Protein 4GYF (pdb70)

Secondary structure (DSSP, 8-state):
----EE--B--TTSTT----HHHHHHHHHHHT-SEEEEEEEEBTT-TTS-B---HHHHHHHHHHHHHHTTTT-EEEEEEEEE--GGGHHHHHHHHHTS--SEEEEE--EETTEE-STTSGGGTT--HHHHHHHHHHHHHHHHHH--S-SEE--TTGGGGSSS-S-----SGGGHHHHHHHHHHHHHTTPEEEEE-TTTTSHHHHHHHHHHHHHHHHTT---EEEE--BSSS---HHHHHHHHHHHHHTT------EETTEE--

InterPro domains:
  IPR003141 Polymerase/histidinol phosphatase, N-terminal [SM00481] (4-84)
  IPR004013 PHP domain [PF02811] (5-194)
  IPR010140 Histidinol phosphate phosphatase, HisJ [PTHR21039] (4-258)
  IPR010140 Histidinol phosphate phosphatase, HisJ [TIGR01856] (5-241)
  IPR016195 Polymerase/histidinol phosphatase-like [SSF89550] (3-257)

Foldseek 3Di:
DEQFEAEAAEDCQWQPFPADPVLLVVLCLVVPHAEYEHAHEQEPPAAPGHGDGDVVVQCVVQVVVCVVCVPRHHYFYAHEYADDPVCQVVSVVVLVVDLHFFYEYEHQADPNWGLAAPTPLQPPADLLRSLQVLLVRLLVCLVPPQPGAEYDDNLPSLVYYDDPHSFDACVSVVPSLLSNLLSCQVSQHEYEDELQPLVDVSSLNRVLVSLLSSVVNRHQAYAYHHHYSYSDGDVVSSVSVVVSNVVSPHDYHWGGGSRHTDD

Solvent-accessible surface area: 11589 Å² total

Structure (mmCIF, N/CA/C/O backbone):
data_4GYF
#
_entry.id   4GYF
#
_cell.length_a   85.661
_cell.length_b   86.679
_cell.length_c   45.080
_cell.angle_alpha   90.00
_cell.angle_beta   90.00
_cell.angle_gamma   90.00
#
_symmetry.space_group_name_H-M   'P 21 21 2'
#
loop_
_entity.id
_entity.type
_entity.pdbx_description
1 polymer Histidinol-phosphatase
2 non-polymer 'ZINC ION'
3 non-polymer 'SODIUM ION'
4 non-polymer 'CHLORIDE ION'
5 non-polymer 'PHOSPHATE ION'
6 non-polymer L-histidinol
7 non-polymer DI(HYDROXYETHYL)ETHER
8 water water
#
loop_
_atom_site.group_PDB
_atom_site.id
_atom_site.type_symbol
_atom_site.label_atom_id
_atom_site.label_alt_id
_atom_site.label_comp_id
_atom_site.label_asym_id
_atom_site.label_entity_id
_atom_site.label_seq_id
_atom_site.pdbx_PDB_ins_code
_atom_site.Cartn_x
_atom_site.Cartn_y
_atom_site.Cartn_z
_atom_site.occupancy
_atom_site.B_iso_or_equiv
_atom_site.auth_seq_id
_atom_site.auth_comp_id
_atom_site.auth_asym_id
_atom_site.auth_atom_id
_atom_site.pdbx_PDB_model_num
ATOM 1 N N . SER A 1 2 ? 10.244 2.388 -6.431 1.00 37.72 2 SER A N 1
ATOM 2 C CA . SER A 1 2 ? 11.592 2.831 -6.094 1.00 29.18 2 SER A CA 1
ATOM 3 C C . SER A 1 2 ? 11.771 4.314 -6.423 1.00 28.86 2 SER A C 1
ATOM 4 O O . SER A 1 2 ? 11.168 4.827 -7.367 1.00 31.49 2 SER A O 1
ATOM 7 N N . LEU A 1 3 ? 12.579 5.004 -5.625 1.00 20.18 3 LEU A N 1
ATOM 8 C CA . LEU A 1 3 ? 12.885 6.409 -5.875 1.00 16.01 3 LEU A CA 1
ATOM 9 C C . LEU A 1 3 ? 14.165 6.496 -6.693 1.00 12.59 3 LEU A C 1
ATOM 10 O O . LEU A 1 3 ? 15.066 5.665 -6.528 1.00 16.35 3 LEU A O 1
ATOM 15 N N . LYS A 1 4 ? 14.251 7.493 -7.573 1.00 12.29 4 LYS A N 1
ATOM 16 C CA . LYS A 1 4 ? 15.492 7.732 -8.299 1.00 13.37 4 LYS A CA 1
ATOM 17 C C . LYS A 1 4 ? 16.628 7.957 -7.309 1.00 11.59 4 LYS A C 1
ATOM 18 O O . LYS A 1 4 ? 16.442 8.605 -6.272 1.00 12.92 4 LYS A O 1
ATOM 24 N N . LYS A 1 5 ? 17.799 7.408 -7.614 1.00 10.21 5 LYS A N 1
ATOM 25 C CA . LYS A 1 5 ? 18.965 7.609 -6.762 1.00 11.28 5 LYS A CA 1
ATOM 26 C C . LYS A 1 5 ? 19.599 8.939 -7.143 1.00 9.03 5 LYS A C 1
ATOM 27 O O . LYS A 1 5 ? 20.108 9.094 -8.261 1.00 10.58 5 LYS A O 1
ATOM 33 N N . LEU A 1 6 ? 19.550 9.903 -6.225 1.00 10.15 6 LEU A N 1
ATOM 34 C CA . LEU A 1 6 ? 20.034 11.247 -6.534 1.00 9.99 6 LEU A CA 1
ATOM 35 C C . LEU A 1 6 ? 20.536 12.012 -5.312 1.00 9.73 6 LEU A C 1
ATOM 36 O O . LEU A 1 6 ? 20.343 11.578 -4.176 1.00 9.83 6 LEU A O 1
ATOM 41 N N . ASP A 1 7 ? 21.187 13.151 -5.563 1.00 8.52 7 ASP A N 1
ATOM 42 C CA . ASP A 1 7 ? 21.486 14.140 -4.528 1.00 9.62 7 ASP A CA 1
ATOM 43 C C . ASP A 1 7 ? 21.231 15.513 -5.144 1.00 10.91 7 ASP A C 1
ATOM 44 O O . ASP A 1 7 ? 21.892 15.894 -6.127 1.00 9.24 7 ASP A O 1
ATOM 49 N N . TYR A 1 8 ? 20.267 16.244 -4.580 1.00 9.07 8 TYR A N 1
ATOM 50 C CA . TYR A 1 8 ? 19.859 17.536 -5.134 1.00 9.30 8 TYR A CA 1
ATOM 51 C C . TYR A 1 8 ? 20.202 18.702 -4.217 1.00 9.29 8 TYR A C 1
ATOM 52 O O . TYR A 1 8 ? 19.527 19.731 -4.230 1.00 9.63 8 TYR A O 1
ATOM 61 N N . HIS A 1 9 ? 21.244 18.549 -3.415 1.00 7.36 9 HIS A N 1
ATOM 62 C CA . HIS A 1 9 ? 21.715 19.679 -2.614 1.00 9.29 9 HIS A CA 1
ATOM 63 C C . HIS A 1 9 ? 23.136 19.444 -2.157 1.00 8.18 9 HIS A C 1
ATOM 64 O O . HIS A 1 9 ? 23.374 18.645 -1.254 1.00 9.38 9 HIS A O 1
ATOM 71 N N . PHE A 1 10 ? 24.086 20.146 -2.765 1.00 7.20 10 PHE A N 1
ATOM 72 C CA . PHE A 1 10 ? 25.475 20.034 -2.314 1.00 8.68 10 PHE A CA 1
ATOM 73 C C . PHE A 1 10 ? 26.317 21.154 -2.898 1.00 8.46 10 PHE A C 1
ATOM 74 O O . PHE A 1 10 ? 25.888 21.835 -3.833 1.00 8.71 10 PHE A O 1
ATOM 82 N N . HIS A 1 11 ? 27.511 21.345 -2.336 1.00 6.58 11 HIS A N 1
ATOM 83 C CA . HIS A 1 11 ? 28.305 22.542 -2.609 1.00 5.62 11 HIS A CA 1
ATOM 84 C C . HIS A 1 11 ? 29.738 22.184 -2.940 1.00 7.71 11 HIS A C 1
ATOM 85 O O . HIS A 1 11 ? 30.287 21.242 -2.370 1.00 9.98 11 HIS A O 1
ATOM 92 N N . SER A 1 12 ? 30.342 22.955 -3.839 1.00 8.44 12 SER A N 1
ATOM 93 C CA . SER A 1 12 ? 31.743 22.766 -4.225 1.00 8.20 12 SER A CA 1
ATOM 94 C C . SER A 1 12 ? 32.486 24.087 -4.047 1.00 8.85 12 SER A C 1
ATOM 95 O O . SER A 1 12 ? 31.941 25.037 -3.489 1.00 8.32 12 SER A O 1
ATOM 98 N N . HIS A 1 13 ? 33.723 24.167 -4.543 1.00 7.24 13 HIS A N 1
ATOM 99 C CA . HIS A 1 13 ? 34.535 25.370 -4.327 1.00 8.19 13 HIS A CA 1
ATOM 100 C C . HIS A 1 13 ? 33.921 26.663 -4.867 1.00 9.18 13 HIS A C 1
ATOM 101 O O . HIS A 1 13 ? 34.309 27.751 -4.442 1.00 9.60 13 HIS A O 1
ATOM 108 N N . PHE A 1 14 ? 32.944 26.553 -5.766 1.00 9.78 14 PHE A N 1
ATOM 109 C CA . PHE A 1 14 ? 32.254 27.739 -6.275 1.00 10.76 14 PHE A CA 1
ATOM 110 C C . PHE A 1 14 ? 31.457 28.464 -5.180 1.00 8.86 14 PHE A C 1
ATOM 111 O O . PHE A 1 14 ? 31.246 29.684 -5.261 1.00 10.63 14 PHE A O 1
ATOM 119 N N . SER A 1 15 ? 31.034 27.722 -4.156 1.00 7.62 15 SER A N 1
ATOM 120 C CA . SER A 1 15 ? 30.357 28.309 -2.994 1.00 7.80 15 SER A CA 1
ATOM 121 C C . SER A 1 15 ? 31.365 28.904 -2.023 1.00 9.16 15 SER A C 1
ATOM 122 O O . SER A 1 15 ? 32.455 28.366 -1.852 1.00 9.88 15 SER A O 1
ATOM 125 N N . ALA A 1 16 ? 30.980 29.977 -1.336 1.00 8.33 16 ALA A N 1
ATOM 126 C CA . ALA A 1 16 ? 31.926 30.705 -0.488 1.00 13.46 16 ALA A CA 1
ATOM 127 C C . ALA A 1 16 ? 32.404 29.918 0.742 1.00 12.05 16 ALA A C 1
ATOM 128 O O . ALA A 1 16 ? 33.474 30.218 1.298 1.00 12.49 16 ALA A O 1
ATOM 130 N N . ASP A 1 17 ? 31.627 28.915 1.157 1.00 9.95 17 ASP A N 1
ATOM 131 C CA . ASP A 1 17 ? 31.948 28.119 2.346 1.00 10.21 17 ASP A CA 1
ATOM 132 C C . ASP A 1 17 ? 32.297 26.655 2.029 1.00 8.95 17 ASP A C 1
ATOM 133 O O . ASP A 1 17 ? 32.205 25.780 2.905 1.00 10.29 17 ASP A O 1
ATOM 138 N N . SER A 1 18 ? 32.666 26.383 0.778 1.00 8.84 18 SER A N 1
ATOM 139 C CA . SER A 1 18 ? 33.124 25.039 0.396 1.00 8.95 18 SER A CA 1
ATOM 140 C C . SER A 1 18 ? 34.385 25.143 -0.450 1.00 8.96 18 SER A C 1
ATOM 141 O O . SER A 1 18 ? 34.572 26.112 -1.184 1.00 9.53 18 SER A O 1
ATOM 144 N N . GLU A 1 19 ? 35.248 24.136 -0.352 1.00 8.91 19 GLU A N 1
ATOM 145 C CA . GLU A 1 19 ? 36.459 24.121 -1.166 1.00 9.46 19 GLU A CA 1
ATOM 146 C C . GLU A 1 19 ? 36.603 22.807 -1.924 1.00 10.08 19 GLU A C 1
ATOM 147 O O . GLU A 1 19 ? 37.696 22.436 -2.356 1.00 10.01 19 GLU A O 1
ATOM 153 N N . GLU A 1 20 ? 35.493 22.100 -2.100 1.00 9.13 20 GLU A N 1
ATOM 154 C CA . GLU A 1 20 ? 35.543 20.781 -2.728 1.00 9.89 20 GLU A CA 1
ATOM 155 C C . GLU A 1 20 ? 35.667 20.830 -4.255 1.00 10.48 20 GLU A C 1
ATOM 156 O O . GLU A 1 20 ? 35.141 21.733 -4.910 1.00 9.91 20 GLU A O 1
ATOM 162 N N . LEU A 1 21 ? 36.347 19.832 -4.821 1.00 8.23 21 LEU A N 1
ATOM 163 C CA . LEU A 1 21 ? 36.412 19.655 -6.267 1.00 10.32 21 LEU A CA 1
ATOM 164 C C . LEU A 1 21 ? 35.084 19.142 -6.805 1.00 11.29 21 LEU A C 1
ATOM 165 O O . LEU A 1 21 ? 34.585 18.116 -6.339 1.00 11.75 21 LEU A O 1
ATOM 170 N N . PRO A 1 22 ? 34.501 19.848 -7.787 1.00 10.57 22 PRO A N 1
ATOM 171 C CA . PRO A 1 22 ? 33.296 19.348 -8.464 1.00 9.77 22 PRO A CA 1
ATOM 172 C C . PRO A 1 22 ? 33.468 17.910 -8.972 1.00 10.56 22 PRO A C 1
ATOM 173 O O . PRO A 1 22 ? 32.549 17.098 -8.831 1.00 9.85 22 PRO A O 1
ATOM 177 N N . ARG A 1 23 ? 34.633 17.600 -9.534 1.00 9.23 23 ARG A N 1
ATOM 178 C CA . ARG A 1 23 ? 34.895 16.249 -10.037 1.00 9.95 23 ARG A CA 1
ATOM 179 C C . ARG A 1 23 ? 34.782 15.182 -8.947 1.00 9.05 23 ARG A C 1
ATOM 180 O O . ARG A 1 23 ? 34.337 14.067 -9.220 1.00 10.81 23 ARG A O 1
ATOM 188 N N . LYS A 1 24 ? 35.190 15.511 -7.719 1.00 8.59 24 LYS A N 1
ATOM 189 C CA . LYS A 1 24 ? 35.109 14.538 -6.624 1.00 10.59 24 LYS A CA 1
ATOM 190 C C . LYS A 1 24 ? 33.665 14.251 -6.207 1.00 10.95 24 LYS A C 1
ATOM 191 O O . LYS A 1 24 ? 33.333 13.126 -5.838 1.00 11.00 24 LYS A O 1
ATOM 197 N N . HIS A 1 25 ? 32.801 15.265 -6.253 1.00 9.57 25 HIS A N 1
ATOM 198 C CA . HIS A 1 25 ? 31.374 15.007 -6.066 1.00 9.61 25 HIS A CA 1
ATOM 199 C C . HIS A 1 25 ? 30.864 14.028 -7.117 1.00 10.00 25 HIS A C 1
ATOM 200 O O . HIS A 1 25 ? 30.123 13.096 -6.803 1.00 11.57 25 HIS A O 1
ATOM 207 N N . VAL A 1 26 ? 31.236 14.264 -8.373 1.00 8.97 26 VAL A N 1
ATOM 208 C CA . VAL A 1 26 ? 30.766 13.414 -9.466 1.00 8.61 26 VAL A CA 1
ATOM 209 C C . VAL A 1 26 ? 31.246 11.966 -9.290 1.00 11.03 26 VAL A C 1
ATOM 210 O O . VAL A 1 26 ? 30.464 11.017 -9.411 1.00 9.44 26 VAL A O 1
ATOM 214 N N . THR A 1 27 ? 32.526 11.785 -8.993 1.00 10.26 27 THR A N 1
ATOM 215 C CA . THR A 1 27 ? 33.048 10.419 -8.867 1.00 10.29 27 THR A CA 1
ATOM 216 C C . THR A 1 27 ? 32.515 9.695 -7.625 1.00 12.30 27 THR A C 1
ATOM 217 O O . THR A 1 27 ? 32.283 8.479 -7.669 1.00 11.70 27 THR A O 1
ATOM 221 N N . GLU A 1 28 ? 32.284 10.426 -6.533 1.00 11.46 28 GLU A N 1
ATOM 222 C CA . GLU A 1 28 ? 31.651 9.821 -5.354 1.00 15.18 28 GLU A CA 1
ATOM 223 C C . GLU A 1 28 ? 30.215 9.385 -5.670 1.00 13.55 28 GLU A C 1
ATOM 224 O O . GLU A 1 28 ? 29.757 8.311 -5.239 1.00 11.34 28 GLU A O 1
ATOM 230 N N . ALA A 1 29 ? 29.508 10.219 -6.429 1.00 9.25 29 ALA A N 1
ATOM 231 C CA . ALA A 1 29 ? 28.137 9.914 -6.819 1.00 7.18 29 ALA A CA 1
ATOM 232 C C . ALA A 1 29 ? 28.095 8.661 -7.708 1.00 9.44 29 ALA A C 1
ATOM 233 O O . ALA A 1 29 ? 27.273 7.758 -7.504 1.00 9.58 29 ALA A O 1
ATOM 235 N N . ILE A 1 30 ? 29.010 8.592 -8.669 1.00 11.17 30 ILE A N 1
ATOM 236 C CA . ILE A 1 30 ? 29.070 7.455 -9.583 1.00 12.14 30 ILE A CA 1
ATOM 237 C C . ILE A 1 30 ? 29.435 6.171 -8.826 1.00 11.75 30 ILE A C 1
ATOM 238 O O . ILE A 1 30 ? 28.846 5.107 -9.051 1.00 12.27 30 ILE A O 1
ATOM 243 N N . ALA A 1 31 ? 30.377 6.282 -7.896 1.00 11.19 31 ALA A N 1
ATOM 244 C CA . ALA A 1 31 ? 30.780 5.131 -7.089 1.00 11.94 31 ALA A CA 1
ATOM 245 C C . ALA A 1 31 ? 29.620 4.557 -6.283 1.00 14.74 31 ALA A C 1
ATOM 246 O O . ALA A 1 31 ? 29.506 3.333 -6.123 1.00 12.71 31 ALA A O 1
ATOM 248 N N . HIS A 1 32 ? 28.747 5.430 -5.788 1.00 10.45 32 HIS A N 1
ATOM 249 C CA . HIS A 1 32 ? 27.587 4.973 -5.035 1.00 10.07 32 HIS A CA 1
ATOM 250 C C . HIS A 1 32 ? 26.462 4.473 -5.936 1.00 8.11 32 HIS A C 1
ATOM 251 O O . HIS A 1 32 ? 25.603 3.722 -5.484 1.00 11.97 32 HIS A O 1
ATOM 258 N N . GLY A 1 33 ? 26.455 4.909 -7.196 1.00 11.07 33 GLY A N 1
ATOM 259 C CA . GLY A 1 33 ? 25.439 4.479 -8.145 1.00 8.97 33 GLY A CA 1
ATOM 260 C C . GLY A 1 33 ? 24.294 5.458 -8.310 1.00 11.84 33 GLY A C 1
ATOM 261 O O . GLY A 1 33 ? 23.192 5.068 -8.710 1.00 12.93 33 GLY A O 1
ATOM 262 N N . LEU A 1 34 ? 24.545 6.730 -8.009 1.00 10.59 34 LEU A N 1
ATOM 263 C CA . LEU A 1 34 ? 23.532 7.754 -8.233 1.00 9.74 34 LEU A CA 1
ATOM 264 C C . LEU A 1 34 ? 23.284 7.938 -9.733 1.00 12.77 34 LEU A C 1
ATOM 265 O O . LEU A 1 34 ? 24.211 7.831 -10.548 1.00 13.28 34 LEU A O 1
ATOM 270 N N . GLU A 1 35 ? 22.027 8.201 -10.083 1.00 11.00 35 GLU A N 1
ATOM 271 C CA . GLU A 1 35 ? 21.610 8.394 -11.468 1.00 11.08 35 GLU A CA 1
ATOM 272 C C . GLU A 1 35 ? 21.638 9.869 -11.878 1.00 11.22 35 GLU A C 1
ATOM 273 O O . GLU A 1 35 ? 21.797 10.196 -13.065 1.00 12.31 35 GLU A O 1
ATOM 279 N N . GLU A 1 36 ? 21.478 10.757 -10.902 1.00 10.37 36 GLU A N 1
ATOM 280 C CA . GLU A 1 36 ? 21.379 12.184 -11.198 1.00 8.73 36 GLU A CA 1
ATOM 281 C C . GLU A 1 36 ? 21.833 12.994 -9.999 1.00 9.73 36 GLU A C 1
ATOM 282 O O . GLU A 1 36 ? 21.572 12.619 -8.853 1.00 10.91 36 GLU A O 1
ATOM 288 N N . ILE A 1 37 ? 22.537 14.091 -10.254 1.00 9.41 37 ILE A N 1
ATOM 289 C CA . ILE A 1 37 ? 22.938 14.996 -9.176 1.00 7.37 37 ILE A CA 1
ATOM 290 C C . ILE A 1 37 ? 22.743 16.423 -9.647 1.00 8.22 37 ILE A C 1
ATOM 291 O O . ILE A 1 37 ? 22.817 16.701 -10.853 1.00 11.64 37 ILE A O 1
ATOM 296 N N . CYS A 1 38 ? 22.477 17.326 -8.706 1.00 7.25 38 CYS A N 1
ATOM 297 C CA . CYS A 1 38 ? 22.380 18.737 -9.042 1.00 7.40 38 CYS A CA 1
ATOM 298 C C . CYS A 1 38 ? 23.250 19.557 -8.105 1.00 8.95 38 CYS A C 1
ATOM 299 O O . CYS A 1 38 ? 23.007 19.600 -6.887 1.00 8.93 38 CYS A O 1
ATOM 302 N N . PHE A 1 39 ? 24.276 20.196 -8.660 1.00 6.91 39 PHE A N 1
ATOM 303 C CA . PHE A 1 39 ? 25.061 21.154 -7.889 1.00 8.62 39 PHE A CA 1
ATOM 304 C C . PHE A 1 39 ? 24.145 22.306 -7.477 1.00 8.72 39 PHE A C 1
ATOM 305 O O . PHE A 1 39 ? 23.343 22.772 -8.277 1.00 9.37 39 PHE A O 1
ATOM 313 N N . THR A 1 40 ? 24.253 22.771 -6.235 1.00 8.31 40 THR A N 1
ATOM 314 C CA . THR A 1 40 ? 23.395 23.864 -5.771 1.00 7.59 40 THR A CA 1
ATOM 315 C C . THR A 1 40 ? 24.242 24.876 -4.998 1.00 7.77 40 THR A C 1
ATOM 316 O O . THR A 1 40 ? 24.179 24.936 -3.765 1.00 8.67 40 THR A O 1
ATOM 320 N N . GLU A 1 41 ? 25.050 25.647 -5.720 1.00 5.42 41 GLU A N 1
ATOM 321 C CA . GLU A 1 41 ? 25.980 26.560 -5.065 1.00 8.23 41 GLU A CA 1
ATOM 322 C C . GLU A 1 41 ? 25.268 27.749 -4.425 1.00 8.65 41 GLU A C 1
ATOM 323 O O . GLU A 1 41 ? 24.164 28.128 -4.832 1.00 7.05 41 GLU A O 1
ATOM 329 N N . HIS A 1 42 ? 25.900 28.327 -3.404 1.00 7.36 42 HIS A N 1
ATOM 330 C CA . HIS A 1 42 ? 25.310 29.447 -2.662 1.00 6.82 42 HIS A CA 1
ATOM 331 C C . HIS A 1 42 ? 25.338 30.759 -3.433 1.00 8.75 42 HIS A C 1
ATOM 332 O O . HIS A 1 42 ? 26.380 31.154 -3.975 1.00 9.61 42 HIS A O 1
ATOM 339 N N . ARG A 1 43 ? 24.204 31.457 -3.443 1.00 6.65 43 ARG A N 1
ATOM 340 C CA . ARG A 1 43 ? 24.214 32.912 -3.613 1.00 7.05 43 ARG A CA 1
ATOM 341 C C . ARG A 1 43 ? 23.366 33.496 -2.477 1.00 9.97 43 ARG A C 1
ATOM 342 O O . ARG A 1 43 ? 22.224 33.068 -2.265 1.00 8.51 43 ARG A O 1
ATOM 350 N N . ASP A 1 44 ? 23.930 34.432 -1.716 1.00 7.82 44 ASP A N 1
ATOM 351 C CA . ASP A 1 44 ? 23.155 35.167 -0.717 1.00 8.02 44 ASP A CA 1
ATOM 352 C C . ASP A 1 44 ? 23.538 36.633 -0.881 1.00 9.54 44 ASP A C 1
ATOM 353 O O . ASP A 1 44 ? 24.728 36.959 -0.839 1.00 10.12 44 ASP A O 1
ATOM 358 N N . PHE A 1 45 ? 22.559 37.514 -1.071 1.00 10.60 45 PHE A N 1
ATOM 359 C CA . PHE A 1 45 ? 22.854 38.941 -1.220 1.00 9.96 45 PHE A CA 1
ATOM 360 C C . PHE A 1 45 ? 23.164 39.638 0.102 1.00 12.22 45 PHE A C 1
ATOM 361 O O . PHE A 1 45 ? 22.491 39.404 1.106 1.00 12.24 45 PHE A O 1
ATOM 369 N N . TYR A 1 46 ? 24.207 40.469 0.096 1.00 12.10 46 TYR A N 1
ATOM 370 C CA . TYR A 1 46 ? 24.516 41.356 1.228 1.00 14.07 46 TYR A CA 1
ATOM 371 C C . TYR A 1 46 ? 24.566 40.581 2.543 1.00 14.55 46 TYR A C 1
ATOM 372 O O . TYR A 1 46 ? 24.042 41.018 3.566 1.00 13.69 46 TYR A O 1
ATOM 381 N N . PHE A 1 47 ? 25.187 39.411 2.502 1.00 14.65 47 PHE A N 1
ATOM 382 C CA . PHE A 1 47 ? 25.181 38.539 3.664 1.00 13.27 47 PHE A CA 1
ATOM 383 C C . PHE A 1 47 ? 26.037 39.108 4.783 1.00 17.76 47 PHE A C 1
ATOM 384 O O . PHE A 1 47 ? 27.106 39.659 4.529 1.00 16.06 47 PHE A O 1
ATOM 392 N N . PRO A 1 48 ? 25.569 38.983 6.031 1.00 16.49 48 PRO A N 1
ATOM 393 C CA . PRO A 1 48 ? 26.379 39.520 7.130 1.00 17.64 48 PRO A CA 1
ATOM 394 C C . PRO A 1 48 ? 27.672 38.736 7.366 1.00 22.15 48 PRO A C 1
ATOM 395 O O . PRO A 1 48 ? 27.669 37.504 7.457 1.00 27.25 48 PRO A O 1
ATOM 399 N N . GLY A 1 49 ? 28.783 39.464 7.433 1.00 25.91 49 GLY A N 1
ATOM 400 C CA . GLY A 1 49 ? 30.060 38.886 7.812 1.00 32.09 49 GLY A CA 1
ATOM 401 C C . GLY A 1 49 ? 30.836 38.106 6.764 1.00 35.73 49 GLY A C 1
ATOM 402 O O . GLY A 1 49 ? 31.996 37.753 6.996 1.00 38.97 49 GLY A O 1
ATOM 403 N N . MET A 1 50 ? 30.223 37.841 5.615 1.00 24.53 50 MET A N 1
ATOM 404 C CA . MET A 1 50 ? 30.830 36.945 4.631 1.00 29.86 50 MET A CA 1
ATOM 405 C C . MET A 1 50 ? 30.158 37.073 3.264 1.00 26.33 50 MET A C 1
ATOM 406 O O . MET A 1 50 ? 28.937 37.140 3.176 1.00 26.54 50 MET A O 1
ATOM 411 N N . ASP A 1 51 ? 30.959 37.093 2.202 1.00 18.74 51 ASP A N 1
ATOM 412 C CA . ASP A 1 51 ? 30.442 37.319 0.852 1.00 19.65 51 ASP A CA 1
ATOM 413 C C . ASP A 1 51 ? 30.092 36.024 0.114 1.00 20.91 51 ASP A C 1
ATOM 414 O O . ASP A 1 51 ? 30.981 35.299 -0.339 1.00 26.40 51 ASP A O 1
ATOM 419 N N . PHE A 1 52 ? 28.800 35.744 -0.025 1.00 13.39 52 PHE A N 1
ATOM 420 C CA . PHE A 1 52 ? 28.374 34.549 -0.750 1.00 13.32 52 PHE A CA 1
ATOM 421 C C . PHE A 1 52 ? 28.065 34.915 -2.190 1.00 12.18 52 PHE A C 1
ATOM 422 O O . PHE A 1 52 ? 26.905 34.931 -2.619 1.00 10.14 52 PHE A O 1
ATOM 430 N N . SER A 1 53 ? 29.123 35.228 -2.929 1.00 13.64 53 SER A N 1
ATOM 431 C CA . SER A 1 53 ? 29.025 35.556 -4.342 1.00 14.28 53 SER A CA 1
ATOM 432 C C . SER A 1 53 ? 29.260 34.289 -5.151 1.00 12.27 53 SER A C 1
ATOM 433 O O . SER A 1 53 ? 29.772 33.298 -4.629 1.00 14.23 53 SER A O 1
ATOM 436 N N . LEU A 1 54 ? 28.880 34.322 -6.424 1.00 11.32 54 LEU A N 1
ATOM 437 C CA . LEU A 1 54 ? 28.973 33.140 -7.272 1.00 10.07 54 LEU A CA 1
ATOM 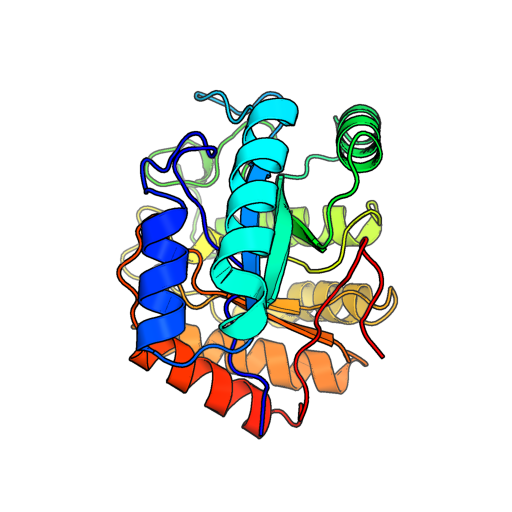438 C C . LEU A 1 54 ? 29.401 33.562 -8.669 1.00 15.19 54 LEU A C 1
ATOM 439 O O . LEU A 1 54 ? 28.742 34.384 -9.311 1.00 15.50 54 LEU A O 1
ATOM 444 N N . ASN A 1 55 ? 30.521 33.013 -9.129 1.00 15.15 55 ASN A N 1
ATOM 445 C CA . ASN A 1 55 ? 31.065 33.355 -10.442 1.00 18.00 55 ASN A CA 1
ATOM 446 C C . ASN A 1 55 ? 30.369 32.513 -11.494 1.00 13.98 55 ASN A C 1
ATOM 447 O O . ASN A 1 55 ? 30.798 31.397 -11.778 1.00 14.73 55 ASN A O 1
ATOM 452 N N . LEU A 1 56 ? 29.293 33.044 -12.068 1.00 11.36 56 LEU A N 1
ATOM 453 C CA . LEU A 1 56 ? 28.445 32.250 -12.956 1.00 12.95 56 LEU A CA 1
ATOM 454 C C . LEU A 1 56 ? 29.128 31.714 -14.223 1.00 13.76 56 LEU A C 1
ATOM 455 O O . LEU A 1 56 ? 28.924 30.555 -14.581 1.00 12.93 56 LEU A O 1
ATOM 460 N N . PRO A 1 57 ? 29.929 32.547 -14.915 1.00 15.06 57 PRO A N 1
ATOM 461 C CA . PRO A 1 57 ? 30.608 32.015 -16.104 1.00 15.29 57 PRO A CA 1
ATOM 462 C C . PRO A 1 57 ? 31.497 30.811 -15.797 1.00 15.43 57 PRO A C 1
ATOM 463 O O . PRO A 1 57 ? 31.427 29.810 -16.524 1.00 14.84 57 PRO A O 1
ATOM 467 N N . GLU A 1 58 ? 32.306 30.907 -14.743 1.00 13.16 58 GLU A N 1
ATOM 468 C CA . GLU A 1 58 ? 33.189 29.817 -14.344 1.00 12.96 58 GLU A CA 1
ATOM 469 C C . GLU A 1 58 ? 32.433 28.582 -13.856 1.00 12.84 58 GLU A C 1
ATOM 470 O O . GLU A 1 58 ? 32.848 27.453 -14.115 1.00 13.16 58 GLU A O 1
ATOM 476 N N . TYR A 1 59 ? 31.348 28.811 -13.118 1.00 10.23 59 TYR A N 1
ATOM 477 C CA . TYR A 1 59 ? 30.544 27.725 -12.565 1.00 10.17 59 TYR A CA 1
ATOM 478 C C . TYR A 1 59 ? 29.919 26.938 -13.705 1.00 11.67 59 TYR A C 1
ATOM 479 O O . TYR A 1 59 ? 30.056 25.716 -13.781 1.00 11.07 59 TYR A O 1
ATOM 488 N N . PHE A 1 60 ? 29.258 27.640 -14.621 1.00 10.85 60 PHE A N 1
ATOM 489 C CA . PHE A 1 60 ? 28.637 26.953 -15.745 1.00 14.09 60 PHE A CA 1
ATOM 490 C C . PHE A 1 60 ? 29.666 26.268 -16.634 1.00 13.84 60 PHE A C 1
ATOM 491 O O . PHE A 1 60 ? 29.438 25.150 -17.082 1.00 14.65 60 PHE A O 1
ATOM 499 N N . GLN A 1 61 ? 30.798 26.925 -16.871 1.00 14.52 61 GLN A N 1
ATOM 500 C CA . GLN A 1 61 ? 31.838 26.333 -17.709 1.00 17.11 61 GLN A CA 1
ATOM 501 C C . GLN A 1 61 ? 32.316 25.006 -17.138 1.00 15.72 61 GLN A C 1
ATOM 502 O O . GLN A 1 61 ? 32.365 23.998 -17.857 1.00 15.16 61 GLN A O 1
ATOM 508 N N . GLU A 1 62 ? 32.652 24.990 -15.849 1.00 13.37 62 GLU A N 1
ATOM 509 C CA . GLU A 1 62 ? 33.167 23.764 -15.241 1.00 14.35 62 GLU A CA 1
ATOM 510 C C . GLU A 1 62 ? 32.130 22.641 -15.238 1.00 15.27 62 GLU A C 1
ATOM 511 O O . GLU A 1 62 ? 32.438 21.506 -15.607 1.00 15.86 62 GLU A O 1
ATOM 517 N N . ILE A 1 63 ? 30.902 22.941 -14.827 1.00 12.77 63 ILE A N 1
ATOM 518 C CA . ILE A 1 63 ? 29.901 21.884 -14.786 1.00 13.09 63 ILE A CA 1
ATOM 519 C C . ILE A 1 63 ? 29.542 21.402 -16.194 1.00 13.53 63 ILE A C 1
ATOM 520 O O . ILE A 1 63 ? 29.306 20.213 -16.393 1.00 13.19 63 ILE A O 1
ATOM 525 N N . ASN A 1 64 ? 29.523 22.311 -17.169 1.00 15.52 64 ASN A N 1
ATOM 526 C CA . ASN A 1 64 ? 29.261 21.912 -18.555 1.00 18.01 64 ASN A CA 1
ATOM 527 C C . ASN A 1 64 ? 30.296 20.918 -19.071 1.00 15.43 64 ASN A C 1
ATOM 528 O O . ASN A 1 64 ? 29.952 19.984 -19.793 1.00 16.70 64 ASN A O 1
ATOM 533 N N . GLN A 1 65 ? 31.559 21.125 -18.704 1.00 15.00 65 GLN A N 1
ATOM 534 C CA . GLN A 1 65 ? 32.629 20.195 -19.063 1.00 17.03 65 GLN A CA 1
ATOM 535 C C . GLN A 1 65 ? 32.434 18.828 -18.414 1.00 17.65 65 GLN A C 1
ATOM 536 O O . GLN A 1 65 ? 32.707 17.796 -19.027 1.00 17.33 65 GLN A O 1
ATOM 542 N N . LEU A 1 66 ? 31.983 18.824 -17.162 1.00 13.23 66 LEU A N 1
ATOM 543 C CA . LEU A 1 66 ? 31.724 17.564 -16.465 1.00 12.80 66 LEU A CA 1
ATOM 544 C C . LEU A 1 66 ? 30.510 16.851 -17.054 1.00 12.54 66 LEU A C 1
ATOM 545 O O . LEU A 1 66 ? 30.485 15.619 -17.140 1.00 14.42 66 LEU A O 1
ATOM 550 N N . GLN A 1 67 ? 29.495 17.620 -17.450 1.00 12.79 67 GLN A N 1
ATOM 551 C CA . GLN A 1 67 ? 28.319 17.038 -18.092 1.00 13.04 67 GLN A CA 1
ATOM 552 C C . GLN A 1 67 ? 28.726 16.263 -19.341 1.00 17.86 67 GLN A C 1
ATOM 553 O O . GLN A 1 67 ? 28.271 15.145 -19.567 1.00 19.27 67 GLN A O 1
ATOM 559 N N . ALA A 1 68 ? 29.600 16.858 -20.141 1.00 18.25 68 ALA A N 1
ATOM 560 C CA . ALA A 1 68 ? 30.047 16.221 -21.375 1.00 23.07 68 ALA A CA 1
ATOM 561 C C . ALA A 1 68 ? 30.892 14.991 -21.076 1.00 19.36 68 ALA A C 1
ATOM 562 O O . ALA A 1 68 ? 30.719 13.938 -21.696 1.00 21.87 68 ALA A O 1
ATOM 564 N N . GLU A 1 69 ? 31.806 15.120 -20.119 1.00 14.98 69 GLU A N 1
ATOM 565 C CA . GLU A 1 69 ? 32.708 14.025 -19.772 1.00 16.55 69 GLU A CA 1
ATOM 566 C C . GLU A 1 69 ? 31.983 12.801 -19.213 1.00 20.54 69 GLU A C 1
ATOM 567 O O . GLU A 1 69 ? 32.343 11.669 -19.526 1.00 18.02 69 GLU A O 1
ATOM 573 N N . PHE A 1 70 ? 30.957 13.025 -18.397 1.00 13.86 70 PHE A N 1
ATOM 574 C CA . PHE A 1 70 ? 30.317 11.927 -17.679 1.00 14.82 70 PHE A CA 1
ATOM 575 C C . PHE A 1 70 ? 28.912 11.621 -18.175 1.00 16.35 70 PHE A C 1
ATOM 576 O O . PHE A 1 70 ? 28.155 10.923 -17.502 1.00 16.10 70 PHE A O 1
ATOM 584 N N . LYS A 1 71 ? 28.603 12.142 -19.359 1.00 20.02 71 LYS A N 1
ATOM 585 C CA . LYS A 1 71 ? 27.302 12.031 -20.020 1.00 24.68 71 LYS A CA 1
ATOM 586 C C . LYS A 1 71 ? 26.656 10.644 -19.973 1.00 26.12 71 LYS A C 1
ATOM 587 O O . LYS A 1 71 ? 25.437 10.515 -19.828 1.00 31.73 71 LYS A O 1
ATOM 593 N N . ASP A 1 72 ? 27.468 9.604 -20.102 1.00 24.99 72 ASP A N 1
ATOM 594 C CA . ASP A 1 72 ? 26.923 8.253 -20.181 1.00 30.78 72 ASP A CA 1
ATOM 595 C C . ASP A 1 72 ? 26.928 7.521 -18.838 1.00 27.29 72 ASP A C 1
ATOM 596 O O . ASP A 1 72 ? 26.465 6.383 -18.737 1.00 27.43 72 ASP A O 1
ATOM 601 N N . LYS A 1 73 ? 27.442 8.183 -17.807 1.00 18.58 73 LYS A N 1
ATOM 602 C CA . LYS A 1 73 ? 27.570 7.567 -16.495 1.00 17.32 73 LYS A CA 1
ATOM 603 C C . LYS A 1 73 ? 26.579 8.155 -15.496 1.00 16.20 73 LYS A C 1
ATOM 604 O O . LYS A 1 73 ? 26.030 7.439 -14.659 1.00 16.69 73 LYS A O 1
ATOM 610 N N . ILE A 1 74 ? 26.341 9.458 -15.592 1.00 13.49 74 ILE A N 1
ATOM 611 C CA . ILE A 1 74 ? 25.468 10.129 -14.634 1.00 14.55 74 ILE A CA 1
ATOM 612 C C . ILE A 1 74 ? 24.892 11.418 -15.228 1.00 13.74 74 ILE A C 1
ATOM 613 O O . ILE A 1 74 ? 25.531 12.063 -16.066 1.00 15.19 74 ILE A O 1
ATOM 618 N N . LYS A 1 75 ? 23.682 11.783 -14.809 1.00 10.52 75 LYS A N 1
ATOM 619 C CA . LYS A 1 75 ? 23.061 13.021 -15.266 1.00 13.39 75 LYS A CA 1
ATOM 620 C C . LYS A 1 75 ? 23.404 14.131 -14.282 1.00 11.12 75 LYS A C 1
ATOM 621 O O . LYS A 1 75 ? 23.160 13.998 -13.083 1.00 13.51 75 LYS A O 1
ATOM 627 N N . ILE A 1 76 ? 23.976 15.224 -14.780 1.00 9.69 76 ILE A N 1
ATOM 628 C CA . ILE A 1 76 ? 24.435 16.300 -13.907 1.00 11.33 76 ILE A CA 1
ATOM 629 C C . ILE A 1 76 ? 23.666 17.567 -14.252 1.00 12.22 76 ILE A C 1
ATOM 630 O O . ILE A 1 76 ? 23.626 17.969 -15.418 1.00 12.91 76 ILE A O 1
ATOM 635 N N . LYS A 1 77 ? 23.038 18.170 -13.244 1.00 10.19 77 LYS A N 1
ATOM 636 C CA . LYS A 1 77 ? 22.286 19.414 -13.425 1.00 8.72 77 LYS A CA 1
ATOM 637 C C . LYS A 1 77 ? 23.023 20.551 -12.724 1.00 10.96 77 LYS A C 1
ATOM 638 O O . LYS A 1 77 ? 23.801 20.308 -11.796 1.00 10.21 77 LYS A O 1
ATOM 644 N N . ILE A 1 78 ? 22.769 21.787 -13.156 1.00 10.17 78 ILE A N 1
ATOM 645 C CA . ILE A 1 78 ? 23.426 22.956 -12.575 1.00 7.92 78 ILE A CA 1
ATOM 646 C C . ILE A 1 78 ? 22.396 23.818 -11.868 1.00 12.41 78 ILE A C 1
ATOM 647 O O . ILE A 1 78 ? 21.530 24.408 -12.516 1.00 12.41 78 ILE A O 1
ATOM 652 N N . GLY A 1 79 ? 22.487 23.903 -10.543 1.00 6.95 79 GLY A N 1
ATOM 653 C CA . GLY A 1 79 ? 21.447 24.569 -9.777 1.00 9.01 79 GLY A CA 1
ATOM 654 C C . GLY A 1 79 ? 21.991 25.612 -8.825 1.00 8.38 79 GLY A C 1
ATOM 655 O O . GLY A 1 79 ? 23.161 26.005 -8.907 1.00 8.62 79 GLY A O 1
ATOM 656 N N . LEU A 1 80 ? 21.142 26.048 -7.903 1.00 7.61 80 LEU A N 1
ATOM 657 C CA . LEU A 1 80 ? 21.450 27.206 -7.085 1.00 6.76 80 LEU A CA 1
ATOM 658 C C . LEU A 1 80 ? 20.751 27.078 -5.748 1.00 8.10 80 LEU A C 1
ATOM 659 O O . LEU A 1 80 ? 19.573 26.686 -5.695 1.00 7.81 80 LEU A O 1
ATOM 664 N N . GLU A 1 81 ? 21.471 27.371 -4.668 1.00 7.15 81 GLU A N 1
ATOM 665 C CA . GLU A 1 81 ? 20.813 27.586 -3.388 1.00 5.63 81 GLU A CA 1
ATOM 666 C C . GLU A 1 81 ? 20.775 29.071 -3.128 1.00 9.89 81 GLU A C 1
ATOM 667 O O . GLU A 1 81 ? 21.800 29.693 -2.827 1.00 8.11 81 GLU A O 1
ATOM 673 N N . MET A 1 82 ? 19.583 29.639 -3.252 1.00 6.72 82 MET A N 1
ATOM 674 C CA . MET A 1 82 ? 19.412 31.073 -3.134 1.00 6.84 82 MET A CA 1
ATOM 675 C C . MET A 1 82 ? 18.914 31.453 -1.739 1.00 8.80 82 MET A C 1
ATOM 676 O O . MET A 1 82 ? 17.801 31.086 -1.342 1.00 8.48 82 MET A O 1
ATOM 681 N N . GLY A 1 83 ? 19.729 32.196 -0.996 1.00 7.66 83 GLY A N 1
ATOM 682 C CA . GLY A 1 83 ? 19.284 32.714 0.288 1.00 7.58 83 GLY A CA 1
ATOM 683 C C . GLY A 1 83 ? 18.302 33.831 0.020 1.00 10.96 83 GLY A C 1
ATOM 684 O O . GLY A 1 83 ? 18.575 34.709 -0.803 1.00 12.31 83 GLY A O 1
ATOM 685 N N . ILE A 1 84 ? 17.148 33.798 0.680 1.00 8.04 84 ILE A N 1
ATOM 686 C CA . ILE A 1 84 ? 16.115 34.772 0.365 1.00 7.43 84 ILE A CA 1
ATOM 687 C C . ILE A 1 84 ? 15.944 35.798 1.470 1.00 12.18 84 ILE A C 1
ATOM 688 O O . ILE A 1 84 ? 15.896 35.459 2.655 1.00 10.18 84 ILE A O 1
ATOM 693 N N . ASP A 1 85 ? 15.853 37.060 1.064 1.00 10.69 85 ASP A N 1
ATOM 694 C CA . ASP A 1 85 ? 15.460 38.134 1.960 1.00 13.28 85 ASP A CA 1
ATOM 695 C C . ASP A 1 85 ? 14.555 39.022 1.116 1.00 10.03 85 ASP A C 1
ATOM 696 O O . ASP A 1 85 ? 14.952 39.450 0.032 1.00 10.10 85 ASP A O 1
ATOM 701 N N . LEU A 1 86 ? 13.335 39.269 1.587 1.00 10.90 86 LEU A N 1
ATOM 702 C CA . LEU A 1 86 ? 12.357 39.962 0.759 1.00 9.53 86 LEU A CA 1
ATOM 703 C C . LEU A 1 86 ? 12.763 41.416 0.483 1.00 10.79 86 LEU A C 1
ATOM 704 O O . LEU A 1 86 ? 12.325 42.009 -0.515 1.00 11.45 86 LEU A O 1
ATOM 709 N N . ARG A 1 87 ? 13.632 41.966 1.331 1.00 11.24 87 ARG A N 1
ATOM 710 C CA . ARG A 1 87 ? 14.168 43.314 1.086 1.00 13.18 87 ARG A CA 1
ATOM 711 C C . ARG A 1 87 ? 14.933 43.396 -0.231 1.00 13.39 87 ARG A C 1
ATOM 712 O O . ARG A 1 87 ? 15.025 44.472 -0.841 1.00 11.89 87 ARG A O 1
ATOM 720 N N . PHE A 1 88 ? 15.470 42.259 -0.670 1.00 8.73 88 PHE A N 1
ATOM 721 C CA . PHE A 1 88 ? 16.310 42.200 -1.864 1.00 9.40 88 PHE A CA 1
ATOM 722 C C . PHE A 1 88 ? 15.631 41.441 -3.001 1.00 10.68 88 PHE A C 1
ATOM 723 O O . PHE A 1 88 ? 16.301 40.950 -3.909 1.00 11.20 88 PHE A O 1
ATOM 731 N N . LYS A 1 89 ? 14.301 41.365 -2.967 1.00 10.30 89 LYS A N 1
ATOM 732 C CA . LYS A 1 89 ? 13.568 40.499 -3.893 1.00 8.22 89 LYS A CA 1
ATOM 733 C C . LYS A 1 89 ? 13.852 40.774 -5.370 1.00 12.23 89 LYS A C 1
ATOM 734 O O . LYS A 1 89 ? 14.094 39.849 -6.146 1.00 11.62 89 LYS A O 1
ATOM 740 N N . SER A 1 90 ? 13.840 42.046 -5.754 1.00 11.88 90 SER A N 1
ATOM 741 C CA . SER A 1 90 ? 14.067 42.417 -7.147 1.00 11.09 90 SER A CA 1
ATOM 742 C C . SER A 1 90 ? 15.477 42.037 -7.605 1.00 10.65 90 SER A C 1
ATOM 743 O O . SER A 1 90 ? 15.665 41.528 -8.718 1.00 13.10 90 SER A O 1
ATOM 746 N N . GLU A 1 91 ? 16.468 42.291 -6.754 1.00 10.63 91 GLU A N 1
ATOM 747 C CA . GLU A 1 91 ? 17.846 41.949 -7.084 1.00 10.41 91 GLU A CA 1
ATOM 748 C C . GLU A 1 91 ? 18.021 40.432 -7.144 1.00 13.59 91 GLU A C 1
ATOM 749 O O . GLU A 1 91 ? 18.762 39.916 -7.982 1.00 12.13 91 GLU A O 1
ATOM 755 N N . ILE A 1 92 ? 17.341 39.726 -6.246 1.00 11.21 92 ILE A N 1
ATOM 756 C CA . ILE A 1 92 ? 17.415 38.270 -6.214 1.00 10.87 92 ILE A CA 1
ATOM 757 C C . ILE A 1 92 ? 16.810 37.711 -7.497 1.00 8.85 92 ILE A C 1
ATOM 758 O O . ILE A 1 92 ? 17.389 36.835 -8.153 1.00 10.23 92 ILE A O 1
ATOM 763 N N . ASN A 1 93 ? 15.647 38.232 -7.873 1.00 11.83 93 ASN A N 1
ATOM 764 C CA . ASN A 1 93 ? 15.018 37.791 -9.110 1.00 9.91 93 ASN A CA 1
ATOM 765 C C . ASN A 1 93 ? 15.846 38.089 -10.351 1.00 12.06 93 ASN A C 1
ATOM 766 O O . ASN A 1 93 ? 15.875 37.286 -11.287 1.00 13.53 93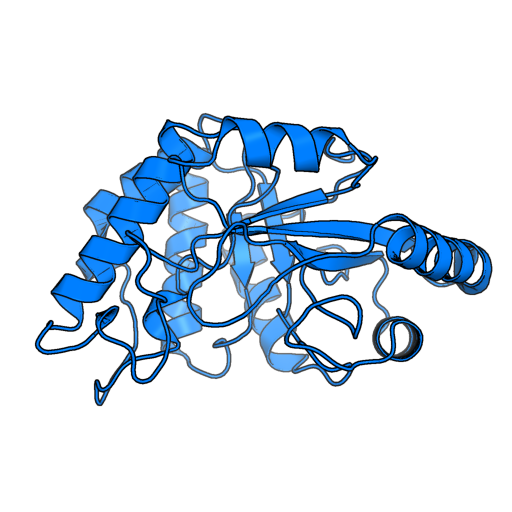 ASN A O 1
ATOM 771 N N . GLN A 1 94 ? 16.534 39.229 -10.364 1.00 10.30 94 GLN A N 1
ATOM 772 C CA . GLN A 1 94 ? 17.390 39.523 -11.499 1.00 11.44 94 GLN A CA 1
ATOM 773 C C . GLN A 1 94 ? 18.504 38.495 -11.576 1.00 16.18 94 GLN A C 1
ATOM 774 O O . GLN A 1 94 ? 18.854 38.030 -12.664 1.00 12.89 94 GLN A O 1
ATOM 780 N N . PHE A 1 95 ? 19.043 38.122 -10.419 1.00 11.36 95 PHE A N 1
ATOM 781 C CA . PHE A 1 95 ? 20.111 37.126 -10.384 1.00 11.60 95 PHE A CA 1
ATOM 782 C C . PHE A 1 95 ? 19.637 35.765 -10.895 1.00 9.24 95 PHE A C 1
ATOM 783 O O . PHE A 1 95 ? 20.316 35.125 -11.699 1.00 10.75 95 PHE A O 1
ATOM 791 N N . ILE A 1 96 ? 18.485 35.313 -10.415 1.00 8.14 96 ILE A N 1
ATOM 792 C CA . ILE A 1 96 ? 17.983 33.992 -10.798 1.00 8.37 96 ILE A CA 1
ATOM 793 C C . ILE A 1 96 ? 17.690 33.965 -12.299 1.00 12.81 96 ILE A C 1
ATOM 794 O O . ILE A 1 96 ? 17.962 32.975 -12.982 1.00 11.53 96 ILE A O 1
ATOM 799 N N . ASP A 1 97 ? 17.158 35.070 -12.809 1.00 12.01 97 ASP A N 1
ATOM 800 C CA . ASP A 1 97 ? 16.790 35.148 -14.217 1.00 15.36 97 ASP A CA 1
ATOM 801 C C . ASP A 1 97 ? 17.991 35.347 -15.152 1.00 16.65 97 ASP A C 1
ATOM 802 O O . ASP A 1 97 ? 17.842 35.296 -16.376 1.00 18.37 97 ASP A O 1
ATOM 807 N N . SER A 1 98 ? 19.178 35.551 -14.586 1.00 12.63 98 SER A N 1
ATOM 808 C CA . SER A 1 98 ? 20.360 35.890 -15.386 1.00 15.23 98 SER A CA 1
ATOM 809 C C . SER A 1 98 ? 21.081 34.688 -15.991 1.00 17.03 98 SER A C 1
ATOM 810 O O . SER A 1 98 ? 21.925 34.855 -16.869 1.00 16.88 98 SER A O 1
ATOM 813 N N . ALA A 1 99 ? 20.773 33.486 -15.509 1.00 12.76 99 ALA A N 1
ATOM 814 C CA . ALA A 1 99 ? 21.453 32.281 -15.978 1.00 14.59 99 ALA A CA 1
ATOM 815 C C . ALA A 1 99 ? 20.476 31.114 -16.025 1.00 12.92 99 ALA A C 1
ATOM 816 O O . ALA A 1 99 ? 19.485 31.100 -15.293 1.00 13.04 99 ALA A O 1
ATOM 818 N N . PRO A 1 100 ? 20.748 30.123 -16.891 1.00 13.26 100 PRO A N 1
ATOM 819 C CA . PRO A 1 100 ? 19.798 29.018 -17.040 1.00 14.64 100 PRO A CA 1
ATOM 820 C C . PRO A 1 100 ? 19.976 27.935 -15.986 1.00 12.41 100 PRO A C 1
ATOM 821 O O . PRO A 1 100 ? 20.296 26.794 -16.331 1.00 13.99 100 PRO A O 1
ATOM 825 N N . PHE A 1 101 ? 19.768 28.285 -14.718 1.00 9.98 101 PHE A N 1
ATOM 826 C CA . PHE A 1 101 ? 19.770 27.290 -13.651 1.00 9.60 101 PHE A CA 1
ATOM 827 C C . PHE A 1 101 ? 18.732 26.211 -13.904 1.00 11.79 101 PHE A C 1
ATOM 828 O O . PHE A 1 101 ? 17.629 26.497 -14.387 1.00 12.99 101 PHE A O 1
ATOM 836 N N . ASP A 1 102 ? 19.076 24.974 -13.564 1.00 10.03 102 ASP A N 1
ATOM 837 C CA . ASP A 1 102 ? 18.146 23.860 -13.738 1.00 8.24 102 ASP A CA 1
ATOM 838 C C . ASP A 1 102 ? 17.190 23.741 -12.562 1.00 9.66 102 ASP A C 1
ATOM 839 O O . ASP A 1 102 ? 16.082 23.241 -12.706 1.00 8.64 102 ASP A O 1
ATOM 844 N N . PHE A 1 103 ? 17.625 24.219 -11.404 1.00 7.92 103 PHE A N 1
ATOM 845 C CA . PHE A 1 103 ? 16.927 23.956 -10.152 1.00 7.91 103 PHE A CA 1
ATOM 846 C C . PHE A 1 103 ? 17.327 25.010 -9.128 1.00 8.94 103 PHE A C 1
ATOM 847 O O . PHE A 1 103 ? 18.510 25.302 -8.970 1.00 9.28 103 PHE A O 1
ATOM 855 N N . VAL A 1 104 ? 16.347 25.573 -8.429 1.00 6.95 104 VAL A N 1
ATOM 856 C CA . VAL A 1 104 ? 16.623 26.595 -7.426 1.00 6.55 104 VAL A CA 1
ATOM 857 C C . VAL A 1 104 ? 15.998 26.242 -6.086 1.00 8.48 104 VAL A C 1
ATOM 858 O O . VAL A 1 104 ? 14.792 25.989 -5.999 1.00 8.56 104 VAL A O 1
ATOM 862 N N . ILE A 1 105 ? 16.826 26.211 -5.048 1.00 6.79 105 ILE A N 1
ATOM 863 C CA . ILE A 1 105 ? 16.352 26.025 -3.684 1.00 5.99 105 ILE A CA 1
ATOM 864 C C . ILE A 1 105 ? 16.221 27.404 -3.054 1.00 8.87 105 ILE A C 1
ATOM 865 O O . ILE A 1 105 ? 17.140 28.208 -3.165 1.00 10.11 105 ILE A O 1
ATOM 870 N N . ALA A 1 106 ? 15.092 27.682 -2.405 1.00 8.30 106 ALA A N 1
ATOM 871 C CA . ALA A 1 106 ? 14.953 28.898 -1.597 1.00 7.43 106 ALA A CA 1
ATOM 872 C C . ALA A 1 106 ? 15.239 28.550 -0.142 1.00 7.89 106 ALA A C 1
ATOM 873 O O . ALA A 1 106 ? 14.633 27.622 0.410 1.00 8.78 106 ALA A O 1
ATOM 875 N N . SER A 1 107 ? 16.155 29.290 0.473 1.00 6.82 107 SER A N 1
ATOM 876 C CA . SER A 1 107 ? 16.551 29.033 1.847 1.00 8.76 107 SER A CA 1
ATOM 877 C C . SER A 1 107 ? 16.542 30.311 2.669 1.00 10.94 107 SER A C 1
ATOM 878 O O . SER A 1 107 ? 16.716 31.410 2.133 1.00 10.90 107 SER A O 1
ATOM 881 N N . VAL A 1 108 ? 16.360 30.165 3.975 1.00 9.33 108 VAL A N 1
ATOM 882 C CA . VAL A 1 108 ? 16.531 31.292 4.882 1.00 8.19 108 VAL A CA 1
ATOM 883 C C . VAL A 1 108 ? 17.787 31.054 5.707 1.00 8.60 108 VAL A C 1
ATOM 884 O O . VAL A 1 108 ? 17.885 30.050 6.429 1.00 8.87 108 VAL A O 1
ATOM 888 N N . HIS A 1 109 ? 18.745 31.977 5.578 1.00 7.44 109 HIS A N 1
ATOM 889 C CA . HIS A 1 109 ? 20.027 31.895 6.276 1.00 8.27 109 HIS A CA 1
ATOM 890 C C . HIS A 1 109 ? 20.271 33.072 7.225 1.00 11.37 109 HIS A C 1
ATOM 891 O O . HIS A 1 109 ? 21.118 32.988 8.124 1.00 12.01 109 HIS A O 1
ATOM 898 N N . GLU A 1 110 ? 19.563 34.173 7.002 1.00 9.26 110 GLU A N 1
ATOM 899 C CA . GLU A 1 110 ? 19.683 35.348 7.863 1.00 8.27 110 GLU A CA 1
ATOM 900 C C . GLU A 1 110 ? 18.331 36.021 7.957 1.00 11.95 110 GLU A C 1
ATOM 901 O O . GLU A 1 110 ? 17.509 35.940 7.037 1.00 12.03 110 GLU A O 1
ATOM 907 N N . ILE A 1 111 ? 18.093 36.657 9.094 1.00 11.76 111 ILE A N 1
ATOM 908 C CA . ILE A 1 111 ? 16.843 37.365 9.320 1.00 9.04 111 ILE A CA 1
ATOM 909 C C . ILE A 1 111 ? 17.200 38.745 9.848 1.00 13.63 111 ILE A C 1
ATOM 910 O O . ILE A 1 111 ? 17.854 38.861 10.884 1.00 13.88 111 ILE A O 1
ATOM 915 N N . GLY A 1 112 ? 16.789 39.781 9.119 1.00 14.24 112 GLY A N 1
ATOM 916 C CA . GLY A 1 112 ? 17.078 41.154 9.498 1.00 16.19 112 GLY A CA 1
ATOM 917 C C . GLY A 1 112 ? 18.559 41.429 9.667 1.00 16.57 112 GLY A C 1
ATOM 918 O O . GLY A 1 112 ? 18.959 42.111 10.610 1.00 18.91 112 GLY A O 1
ATOM 919 N N . ASP A 1 113 ? 19.363 40.882 8.753 1.00 11.93 113 ASP A N 1
ATOM 920 C CA . ASP A 1 113 ? 20.826 41.021 8.748 1.00 10.75 113 ASP A CA 1
ATOM 921 C C . ASP A 1 113 ? 21.528 40.390 9.946 1.00 15.04 113 ASP A C 1
ATOM 922 O O . ASP A 1 113 ? 22.670 40.724 10.254 1.00 14.37 113 ASP A O 1
ATOM 927 N N . ILE A 1 114 ? 20.836 39.476 10.615 1.00 14.56 114 ILE A N 1
ATOM 928 C CA . ILE A 1 114 ? 21.458 38.666 11.654 1.00 12.15 114 ILE A CA 1
ATOM 929 C C . ILE A 1 114 ? 21.527 37.243 11.121 1.00 12.35 114 ILE A C 1
ATOM 930 O O . ILE A 1 114 ? 20.496 36.650 10.796 1.00 13.13 114 ILE A O 1
ATOM 935 N N . GLU A 1 115 ? 22.732 36.707 11.012 1.00 13.87 115 GLU A N 1
ATOM 936 C CA . GLU A 1 115 ? 22.902 35.343 10.529 1.00 12.41 115 GLU A CA 1
ATOM 937 C C . GLU A 1 115 ? 22.312 34.333 11.515 1.00 14.29 115 GLU A C 1
ATOM 938 O O . GLU A 1 115 ? 22.455 34.477 12.731 1.00 12.42 115 GLU A O 1
ATOM 944 N N . VAL A 1 116 ? 21.641 33.315 10.989 1.00 10.29 116 VAL A N 1
ATOM 945 C CA . VAL A 1 116 ? 21.172 32.216 11.821 1.00 11.67 116 VAL A CA 1
ATOM 946 C C . VAL A 1 116 ? 22.294 31.189 11.820 1.00 12.88 116 VAL A C 1
ATOM 947 O O . VAL A 1 116 ? 22.476 30.446 10.851 1.00 14.27 116 VAL A O 1
ATOM 951 N N . TYR A 1 117 ? 23.072 31.183 12.897 1.00 13.09 117 TYR A N 1
ATOM 952 C CA . TYR A 1 117 ? 24.287 30.380 12.947 1.00 12.43 117 TYR A CA 1
ATOM 953 C C . TYR A 1 117 ? 24.826 30.357 14.365 1.00 14.66 117 TYR A C 1
ATOM 954 O O . TYR A 1 117 ? 24.386 31.130 15.211 1.00 14.65 117 TYR A O 1
ATOM 963 N N . ASP A 1 118 ? 25.782 29.468 14.623 1.00 13.78 118 ASP A N 1
ATOM 964 C CA . ASP A 1 118 ? 26.427 29.407 15.930 1.00 17.16 118 ASP A CA 1
ATOM 965 C C . ASP A 1 118 ? 27.081 30.737 16.276 1.00 18.03 118 ASP A C 1
ATOM 966 O O . ASP A 1 118 ? 27.750 31.347 15.436 1.00 19.38 118 ASP A O 1
ATOM 971 N N . GLY A 1 119 ? 26.871 31.196 17.505 1.00 17.18 119 GLY A N 1
ATOM 972 C CA . GLY A 1 119 ? 27.590 32.356 18.011 1.00 19.81 119 GLY A CA 1
ATOM 973 C C . GLY A 1 119 ? 27.097 33.731 17.594 1.00 21.59 119 GLY A C 1
ATOM 974 O O . GLY A 1 119 ? 27.752 34.738 17.874 1.00 25.53 119 GLY A O 1
ATOM 975 N N . THR A 1 120 ? 25.948 33.797 16.930 1.00 18.43 120 THR A N 1
ATOM 976 C CA . THR A 1 120 ? 25.440 35.090 16.492 1.00 18.61 120 THR A CA 1
ATOM 977 C C . THR A 1 120 ? 24.414 35.664 17.450 1.00 18.18 120 THR A C 1
ATOM 978 O O . THR A 1 120 ? 23.940 34.988 18.367 1.00 22.91 120 THR A O 1
ATOM 982 N N . GLU A 1 121 ? 24.052 36.916 17.204 1.00 14.79 121 GLU A N 1
ATOM 983 C CA . GLU A 1 121 ? 22.997 37.582 17.955 1.00 18.84 121 GLU A CA 1
ATOM 984 C C . GLU A 1 121 ? 21.646 36.862 17.831 1.00 16.09 121 GLU A C 1
ATOM 985 O O . GLU A 1 121 ? 20.747 37.080 18.645 1.00 18.96 121 GLU A O 1
ATOM 991 N N . PHE A 1 122 ? 21.495 35.984 16.835 1.00 15.37 122 PHE A N 1
ATOM 992 C CA . PHE A 1 122 ? 20.194 35.360 16.620 1.00 14.84 122 PHE A CA 1
ATOM 993 C C . PHE A 1 122 ? 19.712 34.560 17.821 1.00 15.03 122 PHE A C 1
ATOM 994 O O . PHE A 1 122 ? 18.519 34.517 18.096 1.00 16.87 122 PHE A O 1
ATOM 1002 N N . TYR A 1 123 ? 20.635 33.918 18.530 1.00 13.59 123 TYR A N 1
ATOM 1003 C CA . TYR A 1 123 ? 20.239 33.050 19.640 1.00 15.62 123 TYR A CA 1
ATOM 1004 C C . TYR A 1 123 ? 20.486 33.698 20.998 1.00 19.69 123 TYR A C 1
ATOM 1005 O O . TYR A 1 123 ? 20.167 33.120 22.044 1.00 19.94 123 TYR A O 1
ATOM 1014 N N . LEU A 1 124 ? 21.059 34.897 20.979 1.00 18.26 124 LEU A N 1
ATOM 1015 C CA . LEU A 1 124 ? 21.430 35.586 22.212 1.00 23.80 124 LEU A CA 1
ATOM 1016 C C . LEU A 1 124 ? 20.199 35.968 23.025 1.00 24.86 124 LEU A C 1
ATOM 1017 O O . LEU A 1 124 ? 19.313 36.660 22.532 1.00 22.53 124 LEU A O 1
ATOM 1022 N N . GLN A 1 125 ? 20.149 35.492 24.269 1.00 25.24 125 GLN A N 1
ATOM 1023 C CA . GLN A 1 125 ? 19.039 35.757 25.185 1.00 24.44 125 GLN A CA 1
ATOM 1024 C C . GLN A 1 125 ? 17.672 35.446 24.580 1.00 26.50 125 GLN A C 1
ATOM 1025 O O . GLN A 1 125 ? 16.700 36.174 24.787 1.00 29.84 125 GLN A O 1
ATOM 1031 N N . LYS A 1 126 ? 17.614 34.352 23.829 1.00 21.30 126 LYS A N 1
ATOM 1032 C CA . LYS A 1 126 ? 16.401 33.939 23.149 1.00 18.12 126 LYS A CA 1
ATOM 1033 C C . LYS A 1 126 ? 16.217 32.447 23.407 1.00 13.27 126 LYS A C 1
ATOM 1034 O O . LYS A 1 126 ? 17.158 31.673 23.245 1.00 15.76 126 LYS A O 1
ATOM 1040 N N . THR A 1 127 ? 15.026 32.046 23.836 1.00 15.85 127 THR A N 1
ATOM 1041 C CA . THR A 1 127 ? 14.769 30.638 24.107 1.00 17.86 127 THR A CA 1
ATOM 1042 C C . THR A 1 127 ? 14.701 29.879 22.793 1.00 14.21 127 THR A C 1
ATOM 1043 O O . THR A 1 127 ? 14.499 30.478 21.731 1.00 13.80 127 THR A O 1
ATOM 1047 N N . LYS A 1 128 ? 14.879 28.566 22.853 1.00 12.52 128 LYS A N 1
ATOM 1048 C CA . LYS A 1 128 ? 14.832 27.781 21.627 1.00 13.04 128 LYS A CA 1
ATOM 1049 C C . LYS A 1 128 ? 13.473 27.922 20.958 1.00 15.84 128 LYS A C 1
ATOM 1050 O O . LYS A 1 128 ? 13.376 28.043 19.734 1.00 12.99 128 LYS A O 1
ATOM 1056 N N . GLU A 1 129 ? 12.421 27.930 21.768 1.00 13.33 129 GLU A N 1
ATOM 1057 C CA . GLU A 1 129 ? 11.065 28.051 21.236 1.00 14.91 129 GLU A CA 1
ATOM 1058 C C . GLU A 1 129 ? 10.888 29.372 20.484 1.00 15.61 129 GLU A C 1
ATOM 1059 O O . GLU A 1 129 ? 10.277 29.409 19.408 1.00 15.05 129 GLU A O 1
ATOM 1065 N N . GLU A 1 130 ? 11.442 30.444 21.039 1.00 12.84 130 GLU A N 1
ATOM 1066 C CA . GLU A 1 130 ? 11.408 31.754 20.395 1.00 17.24 130 GLU A CA 1
ATOM 1067 C C . GLU A 1 130 ? 12.210 31.775 19.091 1.00 13.19 130 GLU A C 1
ATOM 1068 O O . GLU A 1 130 ? 11.762 32.346 18.093 1.00 16.23 130 GLU A O 1
ATOM 1074 N N . ALA A 1 131 ? 13.388 31.154 19.097 1.00 12.25 131 ALA A N 1
ATOM 1075 C CA . ALA A 1 131 ? 14.246 31.130 17.905 1.00 11.40 131 ALA A CA 1
ATOM 1076 C C . ALA A 1 131 ? 13.585 30.338 16.776 1.00 11.53 131 ALA A C 1
ATOM 1077 O O . ALA A 1 131 ? 13.623 30.737 15.610 1.00 12.19 131 ALA A O 1
ATOM 1079 N N . GLN A 1 132 ? 12.978 29.212 17.129 1.00 8.81 132 GLN A N 1
ATOM 1080 C CA . GLN A 1 132 ? 12.295 28.389 16.140 1.00 10.59 132 GLN A CA 1
ATOM 1081 C C . GLN A 1 132 ? 11.115 29.142 15.542 1.00 12.45 132 GLN A C 1
ATOM 1082 O O . GLN A 1 132 ? 10.898 29.121 14.321 1.00 11.18 132 GLN A O 1
ATOM 1088 N N . ARG A 1 133 ? 10.349 29.813 16.395 1.00 12.45 133 ARG A N 1
ATOM 1089 C CA . ARG A 1 133 ? 9.184 30.544 15.903 1.00 14.58 133 ARG A CA 1
ATOM 1090 C C . ARG A 1 133 ? 9.610 31.679 14.975 1.00 11.58 133 ARG A C 1
ATOM 1091 O O . ARG A 1 133 ? 9.020 31.859 13.910 1.00 12.69 133 ARG A O 1
ATOM 1099 N N . GLU A 1 134 ? 10.645 32.427 15.359 1.00 10.79 134 GLU A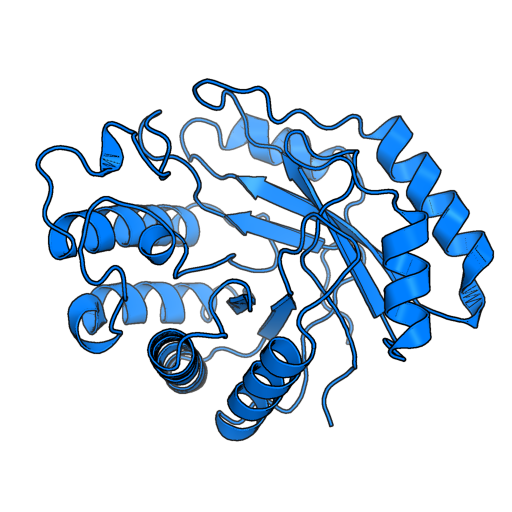 N 1
ATOM 1100 C CA . GLU A 1 134 ? 11.131 33.518 14.519 1.00 11.20 134 GLU A CA 1
ATOM 1101 C C . GLU A 1 134 ? 11.674 32.988 13.191 1.00 11.14 134 GLU A C 1
ATOM 1102 O O . GLU A 1 134 ? 11.451 33.583 12.128 1.00 10.72 134 GLU A O 1
ATOM 1108 N N . TYR A 1 135 ? 12.387 31.869 13.245 1.00 9.75 135 TYR A N 1
ATOM 1109 C CA . TYR A 1 135 ? 12.914 31.288 12.021 1.00 9.23 135 TYR A CA 1
ATOM 1110 C C . TYR A 1 135 ? 11.785 30.829 11.093 1.00 9.84 135 TYR A C 1
ATOM 1111 O O . TYR A 1 135 ? 11.802 31.113 9.889 1.00 8.64 135 TYR A O 1
ATOM 1120 N N . LEU A 1 136 ? 10.804 30.125 11.643 1.00 9.54 136 LEU A N 1
ATOM 1121 C CA . LEU A 1 136 ? 9.714 29.619 10.803 1.00 8.59 136 LEU A CA 1
ATOM 1122 C C . LEU A 1 136 ? 8.811 30.732 10.285 1.00 8.16 136 LEU A C 1
ATOM 1123 O O . LEU A 1 136 ? 8.271 30.627 9.178 1.00 9.84 136 LEU A O 1
ATOM 1128 N N . LEU A 1 137 ? 8.647 31.801 11.063 1.00 9.28 137 LEU A N 1
ATOM 1129 C CA . LEU A 1 137 ? 7.888 32.945 10.569 1.00 11.37 1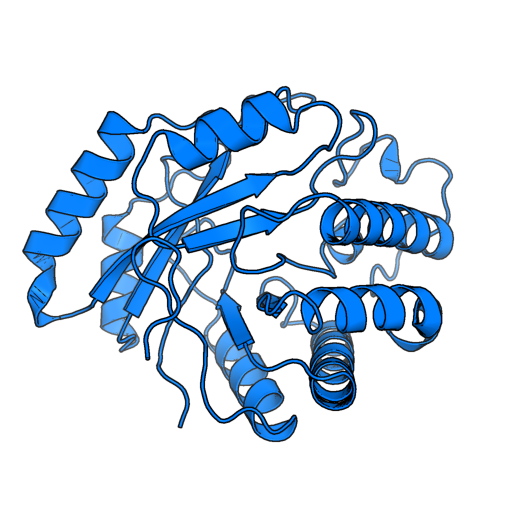37 LEU A CA 1
ATOM 1130 C C . LEU A 1 137 ? 8.576 33.589 9.371 1.00 11.31 137 LEU A C 1
ATOM 1131 O O . LEU A 1 137 ? 7.910 34.043 8.442 1.00 12.97 137 LEU A O 1
ATOM 1136 N N . ALA A 1 138 ? 9.907 33.630 9.393 1.00 10.40 138 ALA A N 1
ATOM 1137 C CA . ALA A 1 138 ? 10.653 34.156 8.262 1.00 10.64 138 ALA A CA 1
ATOM 1138 C C . ALA A 1 138 ? 10.503 33.249 7.037 1.00 10.30 138 ALA A C 1
ATOM 1139 O O . ALA A 1 138 ? 10.412 33.737 5.907 1.00 11.13 138 ALA A O 1
ATOM 1141 N N . CYS A 1 139 ? 10.479 31.935 7.258 1.00 9.49 139 CYS A N 1
ATOM 1142 C CA . CYS A 1 139 ? 10.256 30.985 6.167 1.00 8.31 139 CYS A CA 1
ATOM 1143 C C . CYS A 1 139 ? 8.873 31.172 5.570 1.00 9.59 139 CYS A C 1
ATOM 1144 O O . CYS A 1 139 ? 8.715 31.177 4.350 1.00 9.92 139 CYS A O 1
ATOM 1147 N N . LEU A 1 140 ? 7.866 31.307 6.428 1.00 9.93 140 LEU A N 1
ATOM 1148 C CA . LEU A 1 140 ? 6.499 31.514 5.948 1.00 10.59 140 LEU A CA 1
ATOM 1149 C C . LEU A 1 140 ? 6.396 32.804 5.137 1.00 9.07 140 LEU A C 1
ATOM 1150 O O . LEU A 1 140 ? 5.728 32.838 4.100 1.00 10.35 140 LEU A O 1
ATOM 1155 N N . ASP A 1 141 ? 7.061 33.856 5.605 1.00 10.31 141 ASP A N 1
ATOM 1156 C CA . ASP A 1 141 ? 7.052 35.142 4.905 1.00 13.21 141 ASP A CA 1
ATOM 1157 C C . ASP A 1 141 ? 7.616 34.958 3.492 1.00 13.23 141 ASP A C 1
ATOM 1158 O O . ASP A 1 141 ? 7.073 35.485 2.520 1.00 13.37 141 ASP A O 1
ATOM 1163 N N . VAL A 1 142 ? 8.687 34.179 3.372 1.00 10.08 142 VAL A N 1
ATOM 1164 C CA . VAL A 1 142 ? 9.252 33.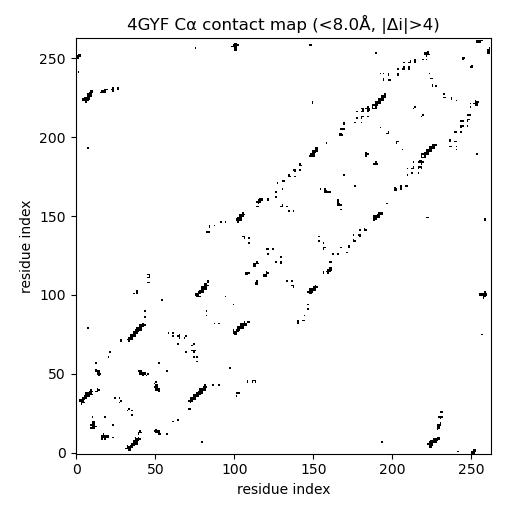890 2.054 1.00 10.17 142 VAL A CA 1
ATOM 1165 C C . VAL A 1 142 ? 8.271 33.131 1.153 1.00 12.53 142 VAL A C 1
ATOM 1166 O O . VAL A 1 142 ? 8.048 33.517 -0.005 1.00 12.35 142 VAL A O 1
ATOM 1170 N N . VAL A 1 143 ? 7.692 32.058 1.678 1.00 10.90 143 VAL A N 1
ATOM 1171 C CA . VAL A 1 143 ? 6.784 31.224 0.890 1.00 9.87 143 VAL A CA 1
ATOM 1172 C C . VAL A 1 143 ? 5.557 32.031 0.414 1.00 9.91 143 VAL A C 1
ATOM 1173 O O . VAL A 1 143 ? 5.071 31.849 -0.714 1.00 12.41 143 VAL A O 1
ATOM 1177 N N . GLN A 1 144 ? 5.083 32.946 1.253 1.00 11.85 144 GLN A N 1
ATOM 1178 C CA . GLN A 1 144 ? 3.915 33.762 0.904 1.00 11.32 144 GLN A CA 1
ATOM 1179 C C . GLN A 1 144 ? 4.191 34.858 -0.123 1.00 16.14 144 GLN A C 1
ATOM 1180 O O . GLN A 1 144 ? 3.272 35.314 -0.807 1.00 15.47 144 GLN A O 1
ATOM 1186 N N . ASN A 1 145 ? 5.445 35.282 -0.234 1.00 11.75 145 ASN A N 1
ATOM 1187 C CA . ASN A 1 145 ? 5.764 36.477 -1.010 1.00 12.12 145 ASN A CA 1
ATOM 1188 C C . ASN A 1 145 ? 6.826 36.311 -2.092 1.00 13.77 145 ASN A C 1
ATOM 1189 O O . ASN A 1 145 ? 7.148 37.263 -2.795 1.00 17.65 145 ASN A O 1
ATOM 1194 N N . PHE A 1 146 ? 7.374 35.109 -2.222 1.00 10.69 146 PHE A N 1
ATOM 1195 C CA . PHE A 1 146 ? 8.396 34.864 -3.228 1.00 13.16 146 PHE A CA 1
ATOM 1196 C C . PHE A 1 146 ? 8.064 33.563 -3.959 1.00 11.38 146 PHE A C 1
ATOM 1197 O O . PHE A 1 146 ? 7.676 32.584 -3.328 1.00 14.13 146 PHE A O 1
ATOM 1205 N N . GLU A 1 147 ? 8.206 33.568 -5.285 1.00 11.75 147 GLU A N 1
ATOM 1206 C CA . GLU A 1 147 ? 7.774 32.442 -6.118 1.00 14.37 147 GLU A CA 1
ATOM 1207 C C . GLU A 1 147 ? 8.853 31.842 -7.013 1.00 9.12 147 GLU A C 1
ATOM 1208 O O . GLU A 1 147 ? 8.629 30.790 -7.611 1.00 11.72 147 GLU A O 1
ATOM 1214 N N . ASN A 1 148 ? 10.004 32.505 -7.139 1.00 9.30 148 ASN A N 1
ATOM 1215 C CA . ASN A 1 148 ? 10.978 32.150 -8.179 1.00 8.53 148 ASN A CA 1
ATOM 1216 C C . ASN A 1 148 ? 11.957 31.076 -7.718 1.00 11.17 148 ASN A C 1
ATOM 1217 O O . ASN A 1 148 ? 13.161 31.311 -7.636 1.00 11.31 148 ASN A O 1
ATOM 1222 N N . TYR A 1 149 ? 11.429 29.899 -7.403 1.00 9.10 149 TYR A N 1
ATOM 1223 C CA . TYR A 1 149 ? 12.261 28.798 -6.928 1.00 7.35 149 TYR A CA 1
ATOM 1224 C C . TYR A 1 149 ? 11.494 27.506 -7.119 1.00 8.03 149 TYR A C 1
ATOM 1225 O O . TYR A 1 149 ? 10.306 27.522 -7.447 1.00 8.54 149 TYR A O 1
ATOM 1234 N N . ASN A 1 150 ? 12.178 26.390 -6.912 1.00 6.73 150 ASN A N 1
ATOM 1235 C CA . ASN A 1 150 ? 11.554 25.083 -7.073 1.00 6.46 150 ASN A CA 1
ATOM 1236 C C . ASN A 1 150 ? 11.277 24.352 -5.771 1.00 9.03 150 ASN A C 1
ATOM 1237 O O . ASN A 1 150 ? 10.250 23.692 -5.638 1.00 9.33 150 ASN A O 1
ATOM 1242 N N . SER A 1 151 ? 12.205 24.439 -4.823 1.00 6.44 151 SER A N 1
ATOM 1243 C CA . SER A 1 151 ? 12.113 23.653 -3.602 1.00 6.32 151 SER A CA 1
ATOM 1244 C C . SER A 1 151 ? 12.480 24.510 -2.405 1.00 7.24 151 SER A C 1
ATOM 1245 O O . SER A 1 151 ? 13.362 25.373 -2.489 1.00 7.89 151 SER A O 1
ATOM 1248 N N . PHE A 1 152 ? 11.804 24.278 -1.286 1.00 8.16 152 PHE A N 1
ATOM 1249 C CA . PHE A 1 152 ? 12.133 25.029 -0.078 1.00 7.51 152 PHE A CA 1
ATOM 1250 C C . PHE A 1 152 ? 13.138 24.302 0.814 1.00 8.54 152 PHE A C 1
ATOM 1251 O O . PHE A 1 152 ? 12.871 23.208 1.315 1.00 10.58 152 PHE A O 1
ATOM 1259 N N . GLY A 1 153 ? 14.281 24.942 1.041 1.00 10.03 153 GLY A N 1
ATOM 1260 C CA . GLY A 1 153 ? 15.392 24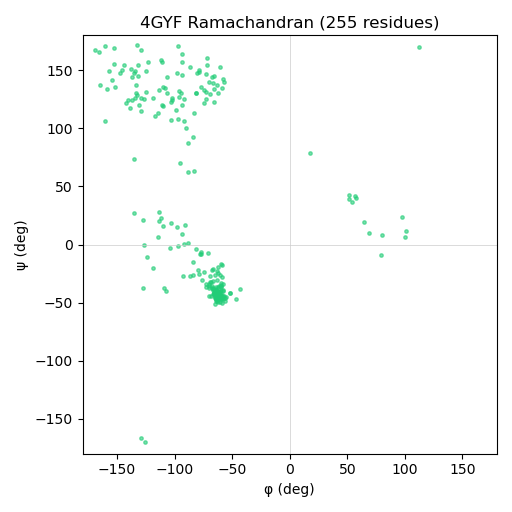.286 1.713 1.00 10.94 153 GLY A CA 1
ATOM 1261 C C . GLY A 1 153 ? 15.310 24.173 3.224 1.00 10.98 153 GLY A C 1
ATOM 1262 O O . GLY A 1 153 ? 14.718 25.016 3.907 1.00 10.87 153 GLY A O 1
ATOM 1263 N N . HIS A 1 154 ? 15.929 23.112 3.730 1.00 9.94 154 HIS A N 1
ATOM 1264 C CA . HIS A 1 154 ? 16.103 22.848 5.167 1.00 7.53 154 HIS A CA 1
ATOM 1265 C C . HIS A 1 154 ? 15.222 23.591 6.183 1.00 9.57 154 HIS A C 1
ATOM 1266 O O . HIS A 1 154 ? 15.676 24.527 6.833 1.00 11.09 154 HIS A O 1
ATOM 1273 N N . LEU A 1 155 ? 13.982 23.145 6.354 1.00 8.35 155 LEU A N 1
ATOM 1274 C CA . LEU A 1 155 ? 13.117 23.762 7.358 1.00 7.57 155 LEU A CA 1
ATOM 1275 C C . LEU A 1 155 ? 13.653 23.598 8.783 1.00 12.73 155 LEU A C 1
ATOM 1276 O O . LEU A 1 155 ? 13.316 24.398 9.663 1.00 12.95 155 LEU A O 1
ATOM 1281 N N . ASP A 1 156 ? 14.504 22.593 9.004 1.00 10.74 156 ASP A N 1
ATOM 1282 C CA . ASP A 1 156 ? 15.131 22.410 10.313 1.00 9.08 156 ASP A CA 1
ATOM 1283 C C . ASP A 1 156 ? 16.480 23.132 10.463 1.00 10.23 156 ASP A C 1
ATOM 1284 O O . ASP A 1 156 ? 17.241 22.821 11.374 1.00 12.05 156 ASP A O 1
ATOM 1289 N N . TYR A 1 157 ? 16.772 24.090 9.584 1.00 9.51 157 TYR A N 1
ATOM 1290 C CA . TYR A 1 157 ? 18.050 24.811 9.633 1.00 8.12 157 TYR A CA 1
ATOM 1291 C C . TYR A 1 157 ? 18.345 25.380 11.021 1.00 9.23 157 TYR A C 1
ATOM 1292 O O . TYR A 1 157 ? 19.473 25.303 11.516 1.00 9.82 157 TYR A O 1
ATOM 1301 N N . VAL A 1 158 ? 17.316 25.938 11.648 1.00 9.11 158 VAL A N 1
ATOM 1302 C CA . VAL A 1 158 ? 17.464 26.591 12.944 1.00 10.41 158 VAL A CA 1
ATOM 1303 C C . VAL A 1 158 ? 17.930 25.605 14.018 1.00 12.49 158 VAL A C 1
ATOM 1304 O O . VAL A 1 158 ? 18.566 25.999 15.001 1.00 11.51 158 VAL A O 1
ATOM 1308 N N . ALA A 1 159 ? 17.644 24.320 13.805 1.00 10.13 159 ALA A N 1
ATOM 1309 C CA . ALA A 1 159 ? 18.012 23.261 14.750 1.00 9.53 159 ALA A CA 1
ATOM 1310 C C . ALA A 1 159 ? 19.467 22.800 14.622 1.00 11.41 159 ALA A C 1
ATOM 1311 O O . ALA A 1 159 ? 19.931 21.954 15.395 1.00 12.83 159 ALA A O 1
ATOM 1313 N N . ARG A 1 160 ? 20.193 23.334 13.646 1.00 8.64 160 ARG A N 1
ATOM 1314 C CA . ARG A 1 160 ? 21.598 22.960 13.497 1.00 10.80 160 ARG A CA 1
ATOM 1315 C C . ARG A 1 160 ? 22.473 23.692 14.504 1.00 12.73 160 ARG A C 1
ATOM 1316 O O . ARG A 1 160 ? 23.575 23.231 14.855 1.00 11.79 160 ARG A O 1
ATOM 1324 N N . TYR A 1 161 ? 22.003 24.848 14.959 1.00 9.84 161 TYR A N 1
ATOM 1325 C CA . TYR A 1 161 ? 22.894 25.799 15.628 1.00 11.44 161 TYR A CA 1
ATOM 1326 C C . TYR A 1 161 ? 22.295 26.317 16.918 1.00 11.55 161 TYR A C 1
ATOM 1327 O O . TYR A 1 161 ? 21.125 26.077 17.206 1.00 12.06 161 TYR A O 1
ATOM 1336 N N . GLY A 1 162 ? 23.093 27.055 17.680 1.00 12.23 162 GLY A N 1
ATOM 1337 C CA . GLY A 1 162 ? 22.594 27.656 18.900 1.00 13.20 162 GLY A CA 1
ATOM 1338 C C . GLY A 1 162 ? 23.215 27.051 20.142 1.00 14.11 162 GLY A C 1
ATOM 1339 O O . GLY A 1 162 ? 23.910 26.029 20.063 1.00 13.54 162 GLY A O 1
ATOM 1340 N N . PRO A 1 163 ? 22.964 27.681 21.302 1.00 14.58 163 PRO A N 1
ATOM 1341 C CA . PRO A 1 163 ? 23.614 27.371 22.578 1.00 14.20 163 PRO A CA 1
ATOM 1342 C C . PRO A 1 163 ? 22.855 26.339 23.411 1.00 14.14 163 PRO A C 1
ATOM 1343 O O . PRO A 1 163 ? 23.312 26.011 24.506 1.00 15.50 163 PRO A O 1
ATOM 1347 N N . TYR A 1 164 ? 21.731 25.838 22.906 1.00 13.39 164 TYR A N 1
ATOM 1348 C CA . TYR A 1 164 ? 20.862 24.955 23.688 1.00 10.77 164 TYR A CA 1
ATOM 1349 C C 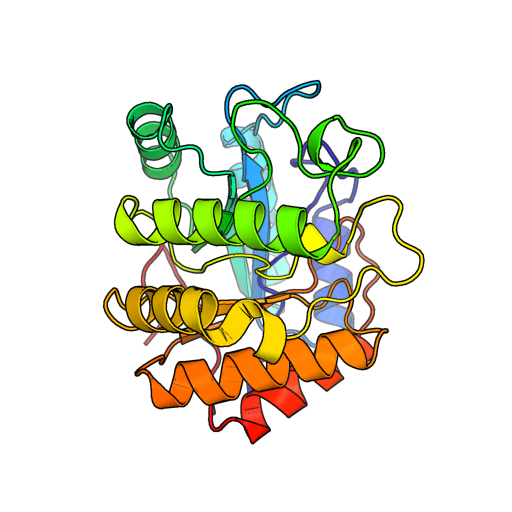. TYR A 1 164 ? 21.455 23.560 23.877 1.00 14.13 164 TYR A C 1
ATOM 1350 O O . TYR A 1 164 ? 22.147 23.042 22.999 1.00 14.76 164 TYR A O 1
ATOM 1359 N N . THR A 1 165 ? 21.178 22.952 25.026 1.00 11.13 165 THR A N 1
ATOM 13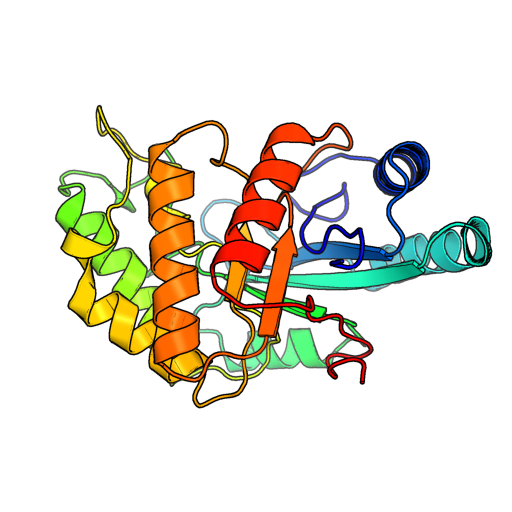60 C CA . THR A 1 165 ? 21.645 21.597 25.288 1.00 14.27 165 THR A CA 1
ATOM 1361 C C . THR A 1 165 ? 21.023 20.637 24.282 1.00 13.88 165 THR A C 1
ATOM 1362 O O . THR A 1 165 ? 21.709 19.779 23.718 1.00 16.28 165 THR A O 1
ATOM 1366 N N . ASP A 1 166 ? 19.727 20.807 24.042 1.00 14.10 166 ASP A N 1
ATOM 1367 C CA . ASP A 1 166 ? 19.044 20.051 22.998 1.00 16.07 166 ASP A CA 1
ATOM 1368 C C . ASP A 1 166 ? 18.536 21.022 21.948 1.00 17.74 166 ASP A C 1
ATOM 1369 O O . ASP A 1 166 ? 17.610 21.793 22.206 1.00 17.08 166 ASP A O 1
ATOM 1374 N N . LYS A 1 167 ? 19.142 20.975 20.767 1.00 15.02 167 LYS A N 1
ATOM 1375 C CA . LYS A 1 167 ? 18.805 21.909 19.694 1.00 13.69 167 LYS A CA 1
ATOM 1376 C C . LYS A 1 167 ? 17.666 21.408 18.813 1.00 13.83 167 LYS A C 1
ATOM 1377 O O . LYS A 1 167 ? 17.278 22.084 17.859 1.00 13.62 167 LYS A O 1
ATOM 1383 N N . SER A 1 168 ? 17.116 20.241 19.138 1.00 14.35 168 SER A N 1
ATOM 1384 C CA . SER A 1 168 ? 16.132 19.599 18.261 1.00 14.32 168 SER A CA 1
ATOM 1385 C C . SER A 1 168 ? 14.879 20.451 18.031 1.00 14.25 168 SER A C 1
ATOM 1386 O O . SER A 1 168 ? 14.511 21.297 18.865 1.00 13.38 168 SER A O 1
ATOM 1389 N N . ILE A 1 169 ? 14.243 20.250 16.880 1.00 12.39 169 ILE A N 1
ATOM 1390 C CA . ILE A 1 169 ? 12.967 20.905 16.606 1.00 11.58 169 ILE A CA 1
ATOM 1391 C C . ILE A 1 169 ? 11.879 19.852 16.523 1.00 12.93 169 ILE A C 1
ATOM 1392 O O . ILE A 1 169 ? 12.051 18.808 15.886 1.00 14.42 169 ILE A O 1
ATOM 1397 N N . LYS A 1 170 ? 10.773 20.110 17.208 1.00 14.63 170 LYS A N 1
ATOM 1398 C CA . LYS A 1 170 ? 9.660 19.175 17.219 1.00 17.66 170 LYS A CA 1
ATOM 1399 C C . LYS A 1 170 ? 8.508 19.764 16.434 1.00 15.15 170 LYS A C 1
ATOM 1400 O O . LYS A 1 170 ? 8.190 20.944 16.584 1.00 14.15 170 LYS A O 1
ATOM 1406 N N . PHE A 1 171 ? 7.887 18.939 15.595 1.00 13.57 171 PHE A N 1
ATOM 1407 C CA . PHE A 1 171 ? 6.768 19.378 14.773 1.00 13.03 171 PHE A CA 1
ATOM 1408 C C . PHE A 1 171 ? 5.615 19.875 15.637 1.00 16.15 171 PHE A C 1
ATOM 1409 O O . PHE A 1 171 ? 5.019 20.907 15.348 1.00 16.49 171 PHE A O 1
ATOM 1417 N N . ALA A 1 172 ? 5.308 19.128 16.695 1.00 17.11 172 ALA A N 1
ATOM 1418 C CA . ALA A 1 172 ? 4.167 19.442 17.552 1.00 20.51 172 ALA A CA 1
ATOM 1419 C C . ALA A 1 172 ? 4.265 20.823 18.200 1.00 22.34 172 ALA A C 1
ATOM 1420 O O . ALA A 1 172 ? 3.248 21.490 18.408 1.00 20.96 172 ALA A O 1
ATOM 1422 N N . GLU A 1 173 ? 5.488 21.253 18.508 1.00 20.18 173 GLU A N 1
ATOM 1423 C CA . GLU A 1 173 ? 5.704 22.540 19.162 1.00 17.28 173 GLU A CA 1
ATOM 1424 C C . GLU A 1 173 ? 5.590 23.704 18.187 1.00 17.68 173 GLU A C 1
ATOM 1425 O O . GLU A 1 173 ? 5.599 24.863 18.594 1.00 19.41 173 GLU A O 1
ATOM 1431 N N . ASN A 1 174 ? 5.491 23.394 16.900 1.00 13.33 174 ASN A N 1
ATOM 1432 C CA . ASN A 1 174 ? 5.446 24.415 15.869 1.00 13.65 174 ASN A CA 1
ATOM 1433 C C . ASN A 1 174 ? 4.361 24.084 14.856 1.00 13.79 174 ASN A C 1
ATOM 1434 O O . ASN A 1 174 ? 4.434 24.491 13.697 1.00 11.94 174 ASN A O 1
ATOM 1439 N N . ARG A 1 175 ? 3.348 23.355 15.321 1.00 15.14 175 ARG A N 1
ATOM 1440 C CA . ARG A 1 175 ? 2.335 22.759 14.457 1.00 14.47 175 ARG A CA 1
ATOM 1441 C C . ARG A 1 175 ? 1.619 23.783 13.577 1.00 15.18 175 ARG A C 1
ATOM 1442 O O . ARG A 1 175 ? 1.487 23.577 12.370 1.00 13.71 175 ARG A O 1
ATOM 1450 N N . GLU A 1 176 ? 1.158 24.885 14.169 1.00 13.11 176 GLU A N 1
ATOM 1451 C CA . GLU A 1 176 ? 0.350 25.841 13.416 1.00 14.56 176 GLU A CA 1
ATOM 1452 C C . GLU A 1 176 ? 1.128 26.513 12.286 1.00 13.54 176 GLU A C 1
ATOM 1453 O O . GLU A 1 176 ? 0.620 26.639 11.167 1.00 14.45 176 GLU A O 1
ATOM 1459 N N . ILE A 1 177 ? 2.351 26.959 12.570 1.00 11.77 177 ILE A N 1
ATOM 1460 C CA . ILE A 1 177 ? 3.128 27.645 11.546 1.00 9.52 177 ILE A CA 1
ATOM 1461 C C . ILE A 1 177 ? 3.619 26.661 10.486 1.00 10.63 177 ILE A C 1
ATOM 1462 O O . ILE A 1 177 ? 3.659 26.991 9.299 1.00 10.07 177 ILE A O 1
ATOM 1467 N N . LEU A 1 178 ? 3.974 25.449 10.907 1.00 9.87 178 LEU A N 1
ATOM 1468 C CA . LEU A 1 178 ? 4.402 24.434 9.949 1.00 8.86 178 LEU A CA 1
ATOM 1469 C C . LEU A 1 178 ? 3.264 24.032 9.000 1.00 8.53 178 LEU A C 1
ATOM 1470 O O . LEU A 1 178 ? 3.500 23.836 7.806 1.00 10.28 178 LEU A O 1
ATOM 1475 N N . PHE A 1 179 ? 2.039 23.908 9.519 1.00 11.14 179 PHE A N 1
ATOM 1476 C CA . PHE A 1 179 ? 0.896 23.622 8.656 1.00 11.87 179 PHE A CA 1
ATOM 1477 C C . PHE A 1 179 ? 0.729 24.730 7.635 1.00 10.36 179 PHE A C 1
ATOM 1478 O O . PHE A 1 179 ? 0.474 24.472 6.463 1.00 9.31 179 PHE A O 1
ATOM 1486 N N . GLU A 1 180 ? 0.888 25.977 8.072 1.00 8.72 180 GLU A N 1
ATOM 1487 C CA . GLU A 1 180 ? 0.706 27.097 7.167 1.00 11.18 180 GLU A CA 1
ATOM 1488 C C . GLU A 1 180 ? 1.777 27.092 6.072 1.00 9.97 180 GLU A C 1
ATOM 1489 O O . GLU A 1 180 ? 1.482 27.347 4.904 1.00 10.47 180 GLU A O 1
ATOM 1495 N N . ILE A 1 181 ? 3.019 26.796 6.454 1.00 7.89 181 ILE A N 1
ATOM 1496 C CA . ILE A 1 181 ? 4.099 26.712 5.483 1.00 7.80 181 ILE A CA 1
ATOM 1497 C C . ILE A 1 181 ? 3.862 25.577 4.502 1.00 9.28 181 ILE A C 1
ATOM 1498 O O . ILE A 1 181 ? 3.959 25.765 3.286 1.00 8.82 181 ILE A O 1
ATOM 1503 N N . LEU A 1 182 ? 3.545 24.399 5.030 1.00 8.15 182 LEU A N 1
ATOM 1504 C CA . LEU A 1 182 ? 3.327 23.233 4.181 1.00 7.82 182 LEU A CA 1
ATOM 1505 C C . LEU A 1 182 ? 2.168 23.418 3.208 1.00 7.31 182 LEU A C 1
ATOM 1506 O O . LEU A 1 182 ? 2.272 23.058 2.034 1.00 8.12 182 LEU A O 1
ATOM 1511 N N . ARG A 1 183 ? 1.065 23.982 3.688 1.00 7.32 183 ARG A N 1
ATOM 1512 C CA . ARG A 1 183 ? -0.084 24.210 2.812 1.00 10.18 183 ARG A CA 1
ATOM 1513 C C . ARG A 1 183 ? 0.237 25.258 1.749 1.00 10.06 183 ARG A C 1
ATOM 1514 O O . ARG A 1 183 ? -0.181 25.138 0.597 1.00 11.33 183 ARG A O 1
ATOM 1522 N N . ALA A 1 184 ? 0.996 26.279 2.125 1.00 10.27 184 ALA A N 1
ATOM 1523 C CA . ALA A 1 184 ? 1.366 27.306 1.161 1.00 10.73 184 ALA A CA 1
ATOM 1524 C C . ALA A 1 184 ? 2.279 26.735 0.076 1.00 11.93 184 ALA A C 1
ATOM 1525 O O . ALA A 1 184 ? 2.124 27.058 -1.106 1.00 13.62 184 ALA A O 1
ATOM 1527 N N . LEU A 1 185 ? 3.238 25.894 0.470 1.00 8.56 185 LEU A N 1
ATOM 1528 C CA . LEU A 1 185 ? 4.092 25.225 -0.516 1.00 7.97 185 LEU A CA 1
ATOM 1529 C C . LEU A 1 185 ? 3.276 24.363 -1.482 1.00 10.88 185 LEU A C 1
ATOM 1530 O O . LEU A 1 185 ? 3.477 24.412 -2.701 1.00 10.75 185 LEU A O 1
ATOM 1535 N N . ALA A 1 186 ? 2.361 23.565 -0.930 1.00 10.14 186 ALA A N 1
ATOM 1536 C CA . ALA A 1 186 ? 1.514 22.704 -1.747 1.00 10.63 186 ALA A CA 1
ATOM 1537 C C . ALA A 1 186 ? 0.647 23.524 -2.696 1.00 14.12 186 ALA A C 1
ATOM 1538 O O . ALA A 1 186 ? 0.476 23.159 -3.861 1.00 14.58 186 ALA A O 1
ATOM 1540 N N A SER A 1 187 ? 0.114 24.631 -2.188 0.65 14.24 187 SER A N 1
ATOM 1541 N N B SER A 1 187 ? 0.101 24.633 -2.207 0.35 14.26 187 SER A N 1
ATOM 1542 C CA A SER A 1 187 ? -0.782 25.471 -2.972 0.65 14.61 187 SER A CA 1
ATOM 1543 C CA B SER A 1 187 ? -0.804 25.440 -3.022 0.35 14.66 187 SER A CA 1
ATOM 1544 C C A SER A 1 187 ? -0.069 26.095 -4.164 0.65 17.68 187 SER A C 1
ATOM 1545 C C B SER A 1 187 ? -0.077 26.133 -4.171 0.35 17.64 187 SER A C 1
ATOM 1546 O O A SER A 1 187 ? -0.673 26.314 -5.211 0.65 17.77 187 SER A O 1
ATOM 1547 O O B SER A 1 187 ? -0.679 26.447 -5.198 0.35 17.77 187 SER A O 1
ATOM 1552 N N . LYS A 1 188 ? 1.220 26.372 -3.999 1.00 13.72 188 LYS A N 1
ATOM 1553 C CA . LYS A 1 188 ? 2.021 26.978 -5.061 1.00 13.43 188 LYS A CA 1
ATOM 1554 C C . LYS A 1 188 ? 2.839 25.965 -5.859 1.00 14.69 188 LYS A C 1
ATOM 1555 O O . LYS A 1 188 ? 3.677 26.345 -6.677 1.00 15.55 188 LYS A O 1
ATOM 1561 N N . GLU A 1 189 ? 2.563 24.682 -5.626 1.00 12.00 189 GLU A N 1
ATOM 1562 C CA . GLU A 1 189 ? 3.213 23.571 -6.328 1.00 13.33 189 GLU A CA 1
ATOM 1563 C C . GLU A 1 189 ? 4.730 23.603 -6.177 1.00 13.44 189 GLU A C 1
ATOM 1564 O O . GLU A 1 189 ? 5.466 23.334 -7.126 1.00 16.21 189 GLU A O 1
ATOM 1570 N N . LYS A 1 190 ? 5.184 23.947 -4.977 1.00 9.56 190 LYS A N 1
ATOM 1571 C CA . LYS A 1 190 ? 6.605 23.921 -4.676 1.00 8.72 190 LYS A CA 1
ATOM 1572 C C . LYS A 1 190 ? 6.968 22.585 -4.063 1.00 11.64 190 LYS A C 1
ATOM 1573 O O . LYS A 1 190 ? 6.118 21.888 -3.500 1.00 10.45 190 LYS A O 1
ATOM 1579 N N . ALA A 1 191 ? 8.244 22.235 -4.169 1.00 8.79 191 ALA A N 1
ATOM 1580 C CA . ALA A 1 191 ? 8.764 21.034 -3.541 1.00 8.29 191 ALA A CA 1
ATOM 1581 C C . ALA A 1 191 ? 9.192 21.313 -2.104 1.00 10.45 191 ALA A C 1
ATOM 1582 O O . ALA A 1 191 ? 9.551 22.435 -1.742 1.00 9.37 191 ALA A O 1
ATOM 1584 N N . LEU A 1 192 ? 9.141 20.276 -1.284 1.00 9.07 192 LEU A N 1
ATOM 1585 C CA . LEU A 1 192 ? 9.682 20.324 0.067 1.00 8.97 192 LEU A CA 1
ATOM 1586 C C . LEU A 1 192 ? 11.008 19.596 0.032 1.00 7.65 192 LEU A C 1
ATOM 1587 O O . LEU A 1 192 ? 11.061 18.464 -0.426 1.00 9.24 192 LEU A O 1
ATOM 1592 N N . GLU A 1 193 ? 12.086 20.234 0.494 1.00 7.88 193 GLU A N 1
ATOM 1593 C CA . GLU A 1 193 ? 13.368 19.533 0.559 1.00 7.75 193 GLU A CA 1
ATOM 1594 C C . GLU A 1 193 ? 13.489 18.659 1.801 1.00 9.63 193 GLU A C 1
ATOM 1595 O O . GLU A 1 193 ? 13.232 19.122 2.908 1.00 9.53 193 GLU A O 1
ATOM 1601 N N . ILE A 1 194 ? 13.885 17.399 1.616 1.00 7.04 194 ILE A N 1
ATOM 1602 C CA . ILE A 1 194 ? 14.321 16.573 2.735 1.00 6.95 194 ILE A CA 1
ATOM 1603 C C . ILE A 1 194 ? 15.852 16.653 2.771 1.00 10.20 194 ILE A C 1
ATOM 1604 O O . ILE A 1 194 ? 16.545 16.115 1.887 1.00 9.96 194 ILE A O 1
ATOM 1609 N N . ASN A 1 195 ? 16.362 17.361 3.775 1.00 9.08 195 ASN A N 1
ATOM 1610 C CA . ASN A 1 195 ? 17.784 17.668 3.905 1.00 7.33 195 ASN A CA 1
ATOM 1611 C C . ASN A 1 195 ? 18.380 16.755 4.954 1.00 8.36 195 ASN A C 1
ATOM 1612 O O . ASN A 1 195 ? 17.906 16.721 6.087 1.00 9.17 195 ASN A O 1
ATOM 1617 N N . THR A 1 196 ? 19.404 15.989 4.586 1.00 8.15 196 THR A N 1
ATOM 1618 C CA . THR A 1 196 ? 19.875 14.944 5.487 1.00 9.71 196 THR A CA 1
ATOM 1619 C C . THR A 1 196 ? 21.015 15.353 6.412 1.00 9.12 196 THR A C 1
ATOM 1620 O O . THR A 1 196 ? 21.569 14.499 7.100 1.00 10.84 196 THR A O 1
ATOM 1624 N N . ARG A 1 197 ? 21.353 16.644 6.446 1.00 9.34 197 ARG A N 1
ATOM 1625 C CA . ARG A 1 197 ? 22.459 17.130 7.288 1.00 11.79 197 ARG A CA 1
ATOM 1626 C C . ARG A 1 197 ? 22.438 16.591 8.724 1.00 13.00 197 ARG A C 1
ATOM 1627 O O . ARG A 1 197 ? 23.461 16.113 9.231 1.00 12.03 197 ARG A O 1
ATOM 1635 N N . LEU A 1 198 ? 21.272 16.644 9.363 1.00 11.00 198 LEU A N 1
ATOM 1636 C CA . LEU A 1 198 ? 21.137 16.229 10.761 1.00 10.67 198 LEU A CA 1
ATOM 1637 C C . LEU A 1 198 ? 20.485 14.860 10.944 1.00 11.98 198 LEU A C 1
ATOM 1638 O O . LEU A 1 198 ? 20.036 14.546 12.038 1.00 13.80 198 LEU A O 1
ATOM 1643 N N . PHE A 1 199 ? 20.444 14.036 9.900 1.00 10.75 199 PHE A N 1
ATOM 1644 C CA . PHE A 1 199 ? 19.714 12.760 9.984 1.00 11.59 199 PHE A CA 1
ATOM 1645 C C . PHE A 1 199 ? 20.355 11.689 10.878 1.00 16.94 199 PHE A C 1
ATOM 1646 O O . PHE A 1 199 ? 19.745 10.639 11.112 1.00 18.19 199 PHE A O 1
ATOM 1654 N N . ASP A 1 200 ? 21.567 11.950 11.369 1.00 14.59 200 ASP A N 1
ATOM 1655 C CA . ASP A 1 200 ? 22.203 11.092 12.384 1.00 21.43 200 ASP A CA 1
ATOM 1656 C C . ASP A 1 200 ? 21.414 11.064 13.685 1.00 24.17 200 ASP A C 1
ATOM 1657 O O . ASP A 1 200 ? 21.604 10.176 14.517 1.00 20.50 200 ASP A O 1
ATOM 1662 N N . ASP A 1 201 ? 20.560 12.067 13.865 1.00 15.98 201 ASP A N 1
ATOM 1663 C CA . ASP A 1 201 ? 19.802 12.260 15.093 1.00 19.42 201 ASP A CA 1
ATOM 1664 C C . ASP A 1 201 ? 18.381 11.783 14.843 1.00 17.48 201 ASP A C 1
ATOM 1665 O O . ASP A 1 201 ? 17.720 12.249 13.910 1.00 16.04 201 ASP A O 1
ATOM 1670 N N . PRO A 1 202 ? 17.903 10.846 15.672 1.00 15.92 202 PRO A N 1
ATOM 1671 C CA . PRO A 1 202 ? 16.556 10.291 15.498 1.00 15.74 202 PRO A CA 1
ATOM 1672 C C . PRO A 1 202 ? 15.472 11.360 15.566 1.00 13.38 202 PRO A C 1
ATOM 1673 O O . PRO A 1 202 ? 14.419 11.189 14.943 1.00 15.61 202 PRO A O 1
ATOM 1677 N N . LYS A 1 203 ? 15.718 12.448 16.297 1.00 14.42 203 LYS A N 1
ATOM 1678 C CA . LYS A 1 203 ? 14.722 13.512 16.380 1.00 14.63 203 LYS A CA 1
ATOM 1679 C C . LYS A 1 203 ? 14.583 14.253 15.052 1.00 16.72 203 LYS A C 1
ATOM 1680 O O . LYS A 1 203 ? 13.521 14.799 14.744 1.00 14.79 203 LYS A O 1
ATOM 1686 N N . THR A 1 204 ? 15.649 14.259 14.259 1.00 14.72 204 THR A N 1
ATOM 1687 C CA . THR A 1 204 ? 15.589 14.855 12.928 1.00 12.12 204 THR A CA 1
ATOM 1688 C C . THR A 1 204 ? 14.720 13.989 12.030 1.00 14.94 204 THR A C 1
ATOM 1689 O O . THR A 1 204 ? 13.883 14.499 11.283 1.00 11.33 204 THR A O 1
ATOM 1693 N N . GLU A 1 205 ? 14.926 12.677 12.099 1.00 13.69 205 GLU A N 1
ATOM 1694 C CA . GLU A 1 205 ? 14.091 11.738 11.354 1.00 12.92 205 GLU A CA 1
ATOM 1695 C C . GLU A 1 205 ? 12.617 11.925 11.683 1.00 19.84 205 GLU A C 1
ATOM 1696 O O . GLU A 1 205 ? 11.764 11.914 10.791 1.00 15.87 205 GLU A O 1
ATOM 1702 N N . GLN A 1 206 ? 12.316 12.055 12.972 1.00 12.14 206 GLN A N 1
ATOM 1703 C CA . GLN A 1 206 ? 10.939 12.235 13.403 1.00 17.10 206 GLN A CA 1
ATOM 1704 C C . GLN A 1 206 ? 10.356 13.527 12.844 1.00 14.19 206 GLN A C 1
ATOM 1705 O O . GLN A 1 206 ? 9.213 13.552 12.374 1.00 14.26 206 GLN A O 1
ATOM 1711 N N . PHE A 1 207 ? 11.143 14.599 12.905 1.00 10.89 207 PHE A N 1
ATOM 1712 C CA . PHE A 1 207 ? 10.696 15.891 12.409 1.00 9.59 207 PHE A CA 1
ATOM 1713 C C . PHE A 1 207 ? 10.377 15.810 10.925 1.00 10.46 207 PHE A C 1
ATOM 1714 O O . PHE A 1 207 ? 9.308 16.250 10.504 1.00 11.39 207 PHE A O 1
ATOM 1722 N N . TYR A 1 208 ? 11.292 15.252 10.130 1.00 11.78 208 TYR A N 1
ATOM 1723 C CA . TYR A 1 208 ? 11.041 15.161 8.689 1.00 11.74 208 TYR A CA 1
ATOM 1724 C C . TYR A 1 208 ? 9.925 14.188 8.344 1.00 12.00 208 TYR A C 1
ATOM 1725 O O . TYR A 1 208 ? 9.194 14.406 7.370 1.00 11.89 208 TYR A O 1
ATOM 1734 N N . SER A 1 209 ? 9.772 13.126 9.133 1.00 10.97 209 SER A N 1
ATOM 1735 C CA . SER A 1 209 ? 8.639 12.224 8.918 1.00 13.17 209 SER A CA 1
ATOM 1736 C C . SER A 1 209 ? 7.330 12.992 9.110 1.00 14.44 209 SER A C 1
ATOM 1737 O O . SER A 1 209 ? 6.409 12.904 8.291 1.00 13.35 209 SER A O 1
ATOM 1740 N N . ASP A 1 210 ? 7.259 13.769 10.186 1.00 13.46 210 ASP A N 1
ATOM 1741 C CA . ASP A 1 210 ? 6.079 14.588 10.446 1.00 13.10 210 ASP A CA 1
ATOM 1742 C C . ASP A 1 210 ? 5.852 15.618 9.341 1.00 13.77 210 ASP A C 1
ATOM 1743 O O . ASP A 1 210 ? 4.710 15.840 8.932 1.00 15.42 210 ASP A O 1
ATOM 1748 N N . LEU A 1 211 ? 6.926 16.243 8.852 1.00 11.07 211 LEU A N 1
ATOM 1749 C CA . LEU A 1 211 ? 6.792 17.161 7.712 1.00 8.34 211 LEU A CA 1
ATOM 1750 C C . LEU A 1 211 ? 6.222 16.457 6.489 1.00 12.35 211 LEU A C 1
ATOM 1751 O O . LEU A 1 211 ? 5.312 16.973 5.829 1.00 10.87 211 LEU A O 1
ATOM 1756 N N . LEU A 1 212 ? 6.764 15.281 6.180 1.00 9.42 212 LEU A N 1
ATOM 1757 C CA . LEU A 1 212 ? 6.348 14.555 4.980 1.00 7.83 212 LEU A CA 1
ATOM 1758 C C . LEU A 1 212 ? 4.882 14.142 5.032 1.00 9.14 212 LEU A C 1
ATOM 1759 O O . LEU A 1 212 ? 4.146 14.346 4.069 1.00 9.69 212 LEU A O 1
ATOM 1764 N N . ILE A 1 213 ? 4.474 13.543 6.145 1.00 9.41 213 ILE A N 1
ATOM 1765 C CA . ILE A 1 213 ? 3.105 13.046 6.291 1.00 12.06 213 ILE A CA 1
ATOM 1766 C C . ILE A 1 213 ? 2.103 14.185 6.229 1.00 10.61 213 ILE A C 1
ATOM 1767 O O . ILE A 1 213 ? 1.050 14.067 5.601 1.00 11.62 213 ILE A O 1
ATOM 1772 N N . ASN A 1 214 ? 2.433 15.300 6.868 1.00 11.08 214 ASN A N 1
ATOM 1773 C CA . ASN A 1 214 ? 1.533 16.438 6.836 1.00 11.13 214 ASN A CA 1
ATOM 1774 C C . ASN A 1 214 ? 1.564 17.196 5.516 1.00 11.03 214 ASN A C 1
ATOM 1775 O O . ASN A 1 214 ? 0.552 17.744 5.092 1.00 9.38 214 ASN A O 1
ATOM 1780 N N . PHE A 1 215 ? 2.711 17.202 4.841 1.00 10.70 215 PHE A N 1
ATOM 1781 C CA . PHE A 1 215 ? 2.772 17.786 3.504 1.00 10.35 215 PHE A CA 1
ATOM 1782 C C . PHE A 1 215 ? 1.827 17.019 2.573 1.00 11.62 215 PHE A C 1
ATOM 1783 O O . PHE A 1 215 ? 1.063 17.628 1.819 1.00 11.50 215 PHE A O 1
ATOM 1791 N N . LYS A 1 216 ? 1.853 15.689 2.657 1.00 10.31 216 LYS A N 1
ATOM 1792 C CA . LYS A 1 216 ? 0.958 14.850 1.854 1.00 10.92 216 LYS A CA 1
ATOM 1793 C C . LYS A 1 216 ? -0.499 15.182 2.174 1.00 12.84 216 LYS A C 1
ATOM 1794 O O . LYS A 1 216 ? -1.311 15.366 1.268 1.00 14.12 216 LYS A O 1
ATOM 1800 N N . ARG A 1 217 ? -0.808 15.285 3.464 1.00 10.71 217 ARG A N 1
ATOM 1801 C CA . ARG A 1 217 ? -2.164 15.610 3.912 1.00 10.57 217 ARG A CA 1
ATOM 1802 C C . ARG A 1 217 ? -2.643 16.942 3.340 1.00 14.33 217 ARG A C 1
ATOM 1803 O O . ARG A 1 217 ? -3.837 17.121 3.046 1.00 12.08 217 ARG A O 1
ATOM 1811 N N . LEU A 1 218 ? -1.708 17.879 3.186 1.00 9.03 218 LEU A N 1
ATOM 1812 C CA . LEU A 1 218 ? -2.049 19.232 2.758 1.00 8.56 218 LEU A CA 1
ATOM 1813 C C . LEU A 1 218 ? -1.857 19.502 1.264 1.00 8.07 218 LEU A C 1
ATOM 1814 O O . LEU A 1 218 ? -1.849 20.659 0.838 1.00 10.30 218 LEU A O 1
ATOM 1819 N N . GLY A 1 219 ? -1.704 18.446 0.474 1.00 9.62 219 GLY A N 1
ATOM 1820 C CA . GLY A 1 219 ? -1.725 18.597 -0.971 1.00 10.93 219 GLY A CA 1
ATOM 1821 C C . GLY A 1 219 ? -0.355 18.617 -1.618 1.00 12.24 219 GLY A C 1
ATOM 1822 O O . GLY A 1 219 ? -0.235 18.858 -2.820 1.00 11.81 219 GLY A O 1
ATOM 1823 N N . GLY A 1 220 ? 0.677 18.358 -0.825 1.00 9.58 220 GLY A N 1
ATOM 1824 C CA . GLY A 1 220 ? 2.025 18.349 -1.366 1.00 8.78 220 GLY A CA 1
ATOM 1825 C C . GLY A 1 220 ? 2.229 17.215 -2.355 1.00 12.28 220 GLY A C 1
ATOM 1826 O O . GLY A 1 220 ? 1.670 16.121 -2.188 1.00 12.99 220 GLY A O 1
ATOM 1827 N N . LYS A 1 221 ? 3.034 17.475 -3.385 1.00 11.30 221 LYS A N 1
ATOM 1828 C CA . LYS A 1 221 ? 3.285 16.494 -4.438 1.00 12.28 221 LYS A CA 1
ATOM 1829 C C . LYS A 1 221 ? 4.778 16.262 -4.687 1.00 10.41 221 LYS A C 1
ATOM 1830 O O . LYS A 1 221 ? 5.208 15.144 -4.983 1.00 12.64 221 LYS A O 1
ATOM 1836 N N . PHE A 1 222 ? 5.557 17.329 -4.595 1.00 10.71 222 PHE A N 1
ATOM 1837 C CA . PHE A 1 222 ? 6.953 17.284 -5.019 1.00 9.48 222 PHE A CA 1
ATOM 1838 C C . PHE A 1 222 ? 7.910 17.271 -3.842 1.00 8.98 222 PHE A C 1
ATOM 1839 O O . PHE A 1 222 ? 7.804 18.100 -2.933 1.00 10.13 222 PHE A O 1
ATOM 1847 N N . ILE A 1 223 ? 8.848 16.328 -3.874 1.00 8.81 223 ILE A N 1
ATOM 1848 C CA . ILE A 1 223 ? 9.842 16.160 -2.817 1.00 8.56 223 ILE A CA 1
ATOM 1849 C C . ILE A 1 223 ? 11.217 16.204 -3.460 1.00 7.83 223 ILE A C 1
ATOM 1850 O O . ILE A 1 223 ? 11.448 15.521 -4.466 1.00 9.55 223 ILE A O 1
ATOM 1855 N N . THR A 1 224 ? 12.136 17.004 -2.913 1.00 7.10 224 THR A N 1
ATOM 1856 C CA . THR A 1 224 ? 13.536 16.864 -3.315 1.00 7.28 224 THR A CA 1
ATOM 1857 C C . THR A 1 224 ? 14.364 16.315 -2.159 1.00 7.76 224 THR A C 1
ATOM 1858 O O . THR A 1 224 ? 13.972 16.412 -0.990 1.00 9.27 224 THR A O 1
ATOM 1862 N N . LEU A 1 225 ? 15.512 15.734 -2.491 1.00 7.28 225 LEU A N 1
ATOM 1863 C CA . LEU A 1 225 ? 16.318 15.045 -1.505 1.00 7.10 225 LEU A CA 1
ATOM 1864 C C . LEU A 1 225 ? 17.758 15.508 -1.665 1.00 8.46 225 LEU A C 1
ATOM 1865 O O . LEU A 1 225 ? 18.301 15.507 -2.774 1.00 9.62 225 LEU A O 1
ATOM 1870 N N . GLY A 1 226 ? 18.380 15.932 -0.572 1.00 8.58 226 GLY A N 1
ATOM 1871 C CA . GLY A 1 226 ? 19.771 16.350 -0.666 1.00 10.73 226 GLY A CA 1
ATOM 1872 C C . GLY A 1 226 ? 20.564 16.197 0.612 1.00 11.19 226 GLY A C 1
ATOM 1873 O O . GLY A 1 226 ? 20.000 16.210 1.708 1.00 10.31 226 GLY A O 1
ATOM 1874 N N . THR A 1 227 ? 21.882 16.075 0.466 1.00 9.66 227 THR A N 1
ATOM 1875 C CA . THR A 1 227 ? 22.783 15.885 1.600 1.00 14.25 227 THR A CA 1
ATOM 1876 C C . THR A 1 227 ? 23.239 17.188 2.238 1.00 10.32 227 THR A C 1
ATOM 1877 O O . THR A 1 227 ? 23.609 17.203 3.415 1.00 9.98 227 THR A O 1
ATOM 1881 N N . ASP A 1 228 ? 23.258 18.256 1.442 1.00 8.16 228 ASP A N 1
ATOM 1882 C CA . ASP A 1 228 ? 23.869 19.528 1.828 1.00 8.30 228 ASP A CA 1
ATOM 1883 C C . ASP A 1 228 ? 25.355 19.349 2.146 1.00 9.25 228 ASP A C 1
ATOM 1884 O O . ASP A 1 228 ? 25.933 20.121 2.917 1.00 10.10 228 ASP A O 1
ATOM 1889 N N A SER A 1 229 ? 25.988 18.342 1.561 0.23 10.22 229 SER A N 1
ATOM 1890 N N B SER A 1 229 ? 25.982 18.348 1.533 0.77 10.23 229 SER A N 1
ATOM 1891 C CA A SER A 1 229 ? 27.398 18.124 1.860 0.23 8.20 229 SER A CA 1
ATOM 1892 C CA B SER A 1 229 ? 27.401 18.110 1.797 0.77 8.08 229 SER A CA 1
ATOM 1893 C C A SER A 1 229 ? 28.274 19.159 1.154 0.23 9.14 229 SER A C 1
ATOM 1894 C C B SER A 1 229 ? 28.266 19.184 1.140 0.77 9.11 229 SER A C 1
ATOM 1895 O O A SER A 1 229 ? 28.064 19.472 -0.017 0.23 8.60 229 SER A O 1
ATOM 1896 O O B SER A 1 229 ? 28.057 19.534 -0.024 0.77 8.60 229 SER A O 1
ATOM 1901 N N . HIS A 1 230 ? 29.240 19.699 1.890 1.00 9.12 230 HIS A N 1
ATOM 1902 C CA . HIS A 1 230 ? 30.174 20.688 1.358 1.00 6.62 230 HIS A CA 1
ATOM 1903 C C . HIS A 1 230 ? 31.505 20.014 1.013 1.00 7.83 230 HIS A C 1
ATOM 1904 O O . HIS A 1 230 ? 32.454 20.665 0.558 1.00 9.81 230 HIS A O 1
ATOM 1911 N N . ILE A 1 231 ? 31.555 18.700 1.240 1.00 8.66 231 ILE A N 1
ATOM 1912 C CA . ILE A 1 231 ? 32.672 17.859 0.811 1.00 10.38 231 ILE A CA 1
ATOM 1913 C C . ILE A 1 231 ? 32.134 16.651 0.052 1.00 11.28 231 ILE A C 1
ATOM 1914 O O . ILE A 1 231 ? 30.942 16.359 0.097 1.00 11.57 231 ILE A O 1
ATOM 1919 N N . ALA A 1 232 ? 33.012 15.924 -0.631 1.00 9.23 232 ALA A N 1
ATOM 1920 C CA . ALA A 1 232 ? 32.556 14.843 -1.499 1.00 9.25 232 ALA A CA 1
ATOM 1921 C C . ALA A 1 232 ? 32.066 13.650 -0.688 1.00 13.74 232 ALA A C 1
ATOM 1922 O O . ALA A 1 232 ? 31.116 12.974 -1.086 1.00 15.06 232 ALA A O 1
ATOM 1924 N N . LYS A 1 233 ? 32.702 13.409 0.456 1.00 12.69 233 LYS A N 1
ATOM 1925 C CA . LYS A 1 233 ? 32.317 12.301 1.325 1.00 15.98 233 LYS A CA 1
ATOM 1926 C C . LYS A 1 233 ? 30.892 12.448 1.846 1.00 16.45 233 LYS A C 1
ATOM 1927 O O . LYS A 1 233 ? 30.522 13.498 2.364 1.00 17.00 233 LYS A O 1
ATOM 1933 N N . ARG A 1 234 ? 30.099 11.389 1.724 1.00 12.35 234 ARG A N 1
ATOM 1934 C CA . ARG A 1 234 ? 28.695 11.461 2.115 1.00 14.42 234 ARG A CA 1
ATOM 1935 C C . ARG A 1 234 ? 28.268 10.408 3.137 1.00 14.13 234 ARG A C 1
ATOM 1936 O O . ARG A 1 234 ? 28.792 9.289 3.168 1.00 14.97 234 ARG A O 1
ATOM 1944 N N . ASP A 1 235 ? 27.293 10.789 3.960 1.00 12.01 235 ASP A N 1
ATOM 1945 C CA . ASP A 1 235 ? 26.675 9.895 4.924 1.00 13.44 235 ASP A CA 1
ATOM 1946 C C . ASP A 1 235 ? 25.515 9.191 4.229 1.00 14.41 235 ASP A C 1
ATOM 1947 O O . ASP A 1 235 ? 24.377 9.657 4.276 1.00 13.10 235 ASP A O 1
ATOM 1952 N N . TRP A 1 236 ? 25.808 8.074 3.567 1.00 11.51 236 TRP A N 1
ATOM 1953 C CA . TRP A 1 236 ? 24.793 7.376 2.789 1.00 11.40 236 TRP A CA 1
ATOM 1954 C C . TRP A 1 236 ? 23.692 6.777 3.660 1.00 8.68 236 TRP A C 1
ATOM 1955 O O . TRP A 1 236 ? 22.546 6.680 3.221 1.00 11.26 236 TRP A O 1
ATOM 1966 N N . LEU A 1 237 ? 24.034 6.373 4.884 1.00 11.15 237 LEU A N 1
ATOM 1967 C CA . LEU A 1 237 ? 23.029 5.837 5.802 1.00 10.28 237 LEU A CA 1
ATOM 1968 C C . LEU A 1 237 ? 21.922 6.872 6.037 1.00 11.38 237 LEU A C 1
ATOM 1969 O O . LEU A 1 237 ? 20.737 6.536 6.083 1.00 10.70 237 LEU A O 1
ATOM 1974 N N . SER A 1 238 ? 22.317 8.134 6.158 1.00 11.00 238 SER A N 1
ATOM 1975 C CA . SER A 1 238 ? 21.345 9.201 6.379 1.00 10.14 238 SER A CA 1
ATOM 1976 C C . SER A 1 238 ? 20.447 9.393 5.176 1.00 9.86 238 SER A C 1
ATOM 1977 O O . SER A 1 238 ? 19.235 9.582 5.326 1.00 10.46 238 SER A O 1
ATOM 1980 N N . ILE A 1 239 ? 21.042 9.350 3.986 1.00 8.52 239 ILE A N 1
ATOM 1981 C CA . ILE A 1 239 ? 20.274 9.381 2.750 1.00 10.27 239 ILE A CA 1
ATOM 1982 C C . ILE A 1 239 ? 19.288 8.207 2.687 1.00 9.63 239 ILE A C 1
ATOM 1983 O O . ILE A 1 239 ? 18.126 8.383 2.328 1.00 10.31 239 ILE A O 1
ATOM 1988 N N . HIS A 1 240 ? 19.746 7.011 3.051 1.00 7.96 240 HIS A N 1
ATOM 1989 C CA . HIS A 1 240 ? 18.863 5.845 3.006 1.00 7.43 240 HIS A CA 1
ATOM 1990 C C . HIS A 1 240 ? 17.708 5.960 3.999 1.00 10.58 240 HIS A C 1
ATOM 1991 O O . HIS A 1 240 ? 16.570 5.602 3.681 1.00 10.50 240 HIS A O 1
ATOM 1998 N N . LYS A 1 241 ? 18.000 6.463 5.194 1.00 10.21 241 LYS A N 1
ATOM 1999 C CA . LYS A 1 241 ? 16.957 6.738 6.181 1.00 9.08 241 LYS A CA 1
ATOM 2000 C C . LYS A 1 241 ? 15.900 7.699 5.634 1.00 11.28 241 LYS A C 1
ATOM 2001 O O . LYS A 1 241 ? 14.698 7.486 5.817 1.00 12.17 241 LYS A O 1
ATOM 2007 N N . ALA A 1 242 ? 16.347 8.755 4.959 1.00 10.49 242 ALA A N 1
ATOM 2008 C CA . ALA A 1 242 ? 15.415 9.734 4.392 1.00 9.74 242 ALA A CA 1
ATOM 2009 C C . ALA A 1 242 ? 14.553 9.113 3.290 1.00 10.31 242 ALA A C 1
ATOM 2010 O O . ALA A 1 242 ? 13.347 9.333 3.243 1.00 9.78 242 ALA A O 1
ATOM 2012 N N . ARG A 1 243 ? 15.170 8.331 2.406 1.00 10.82 243 ARG A N 1
ATOM 2013 C CA . ARG A 1 243 ? 14.427 7.661 1.337 1.00 9.60 243 ARG A CA 1
ATOM 2014 C C . ARG A 1 243 ? 13.330 6.759 1.905 1.00 10.86 243 ARG A C 1
ATOM 2015 O O . ARG A 1 243 ? 12.225 6.709 1.374 1.00 11.78 243 ARG A O 1
ATOM 2023 N N . THR A 1 244 ? 13.630 6.073 3.000 1.00 12.85 244 THR A N 1
ATOM 2024 C CA . THR A 1 244 ? 12.629 5.220 3.643 1.00 12.38 244 THR A CA 1
ATOM 2025 C C . THR A 1 244 ? 11.444 6.041 4.153 1.00 14.12 244 THR A C 1
ATOM 2026 O O . THR A 1 244 ? 10.285 5.659 3.964 1.00 17.14 244 THR A O 1
ATOM 2030 N N . LEU A 1 245 ? 11.739 7.176 4.786 1.00 11.40 245 LEU A N 1
ATOM 2031 C CA . LEU A 1 245 ? 10.693 8.056 5.302 1.00 11.61 245 LEU A CA 1
ATOM 2032 C C . LEU A 1 245 ? 9.818 8.599 4.187 1.00 13.65 245 LEU A C 1
ATOM 2033 O O . LEU A 1 245 ? 8.605 8.720 4.347 1.00 14.55 245 LEU A O 1
ATOM 2038 N N . ILE A 1 246 ? 10.442 8.946 3.067 1.00 9.74 246 ILE A N 1
ATOM 2039 C CA . ILE A 1 246 ? 9.724 9.515 1.930 1.00 9.48 246 ILE A CA 1
ATOM 2040 C C . ILE A 1 246 ? 8.718 8.499 1.374 1.00 12.28 246 ILE A C 1
ATOM 2041 O O . ILE A 1 246 ? 7.552 8.834 1.116 1.00 13.70 246 ILE A O 1
ATOM 2046 N N . LYS A 1 247 ? 9.172 7.265 1.199 1.00 13.23 247 LYS A N 1
ATOM 2047 C CA . LYS A 1 247 ? 8.292 6.198 0.722 1.00 15.01 247 LYS A CA 1
ATOM 2048 C C . LYS A 1 247 ? 7.180 5.871 1.720 1.00 16.48 247 LYS A C 1
ATOM 2049 O O . LYS A 1 247 ? 6.021 5.679 1.332 1.00 19.53 247 LYS A O 1
ATOM 2055 N N . LYS A 1 248 ? 7.527 5.808 3.000 1.00 15.61 248 LYS A N 1
ATOM 2056 C CA . LYS A 1 248 ? 6.537 5.516 4.043 1.00 17.70 248 LYS A CA 1
ATOM 2057 C C . LYS A 1 248 ? 5.445 6.578 4.148 1.00 21.93 248 LYS A C 1
ATOM 2058 O O . LYS A 1 248 ? 4.308 6.272 4.500 1.00 19.34 248 LYS A O 1
ATOM 2064 N N . ALA A 1 249 ? 5.786 7.820 3.824 1.00 16.69 249 ALA A N 1
ATOM 2065 C CA . ALA A 1 249 ? 4.821 8.920 3.832 1.00 16.48 249 ALA A CA 1
ATOM 2066 C C . ALA A 1 249 ? 3.902 8.905 2.618 1.00 19.66 249 ALA A C 1
ATOM 2067 O O . ALA A 1 249 ? 2.965 9.703 2.535 1.00 22.78 249 ALA A O 1
ATOM 2069 N N . GLY A 1 250 ? 4.187 8.031 1.658 1.00 17.02 250 GLY A N 1
ATOM 2070 C CA . GLY A 1 250 ? 3.302 7.867 0.521 1.00 20.70 250 GLY A CA 1
ATOM 2071 C C . GLY A 1 250 ? 3.744 8.555 -0.751 1.00 24.65 250 GLY A C 1
ATOM 2072 O O . GLY A 1 250 ? 2.966 8.671 -1.700 1.00 23.33 250 GLY A O 1
ATOM 2073 N N . PHE A 1 251 ? 4.986 9.024 -0.780 1.00 17.30 251 PHE A N 1
ATOM 2074 C CA . PHE A 1 251 ? 5.543 9.566 -2.009 1.00 15.16 251 PHE A CA 1
ATOM 2075 C C . PHE A 1 251 ? 6.304 8.463 -2.733 1.00 21.70 251 PHE A C 1
ATOM 2076 O O . PHE A 1 251 ? 7.124 7.775 -2.127 1.00 21.35 251 PHE A O 1
ATOM 2084 N N . HIS A 1 252 ? 6.023 8.291 -4.023 1.00 18.35 252 HIS A N 1
ATOM 2085 C CA . HIS A 1 252 ? 6.650 7.221 -4.791 1.00 22.97 252 HIS A CA 1
ATOM 2086 C C . HIS A 1 252 ? 7.566 7.751 -5.883 1.00 18.44 252 HIS A C 1
ATOM 2087 O O . HIS A 1 252 ? 8.081 6.987 -6.701 1.00 18.57 252 HIS A O 1
ATOM 2094 N N . GLU A 1 253 ? 7.764 9.064 -5.898 1.00 17.77 253 GLU A N 1
ATOM 2095 C CA . GLU A 1 253 ? 8.680 9.682 -6.847 1.00 14.34 253 GLU A CA 1
ATOM 2096 C C . GLU A 1 253 ? 9.329 10.896 -6.209 1.00 13.55 253 GLU A C 1
ATOM 2097 O O . GLU A 1 253 ? 8.721 11.559 -5.362 1.00 16.52 253 GLU A O 1
ATOM 2103 N N . LEU A 1 254 ? 10.574 11.157 -6.594 1.00 13.68 254 LEU A N 1
ATOM 2104 C CA . LEU A 1 254 ? 11.260 12.395 -6.241 1.00 12.61 254 LEU A CA 1
ATOM 2105 C C . LEU A 1 254 ? 11.151 13.361 -7.407 1.00 16.40 254 LEU A C 1
ATOM 2106 O O . LEU A 1 254 ? 11.141 12.952 -8.568 1.00 18.14 254 LEU A O 1
ATOM 2111 N N . ALA A 1 255 ? 11.090 14.648 -7.097 1.00 11.48 255 ALA A N 1
ATOM 2112 C CA . ALA A 1 255 ? 11.015 15.671 -8.127 1.00 12.33 255 ALA A CA 1
ATOM 2113 C C . ALA A 1 255 ? 12.403 15.987 -8.687 1.00 14.39 255 ALA A C 1
ATOM 2114 O O . ALA A 1 255 ? 13.353 16.210 -7.931 1.00 13.90 255 ALA A O 1
ATOM 2116 N N . THR A 1 256 ? 12.529 15.992 -10.010 1.00 13.72 256 THR A N 1
ATOM 2117 C CA . THR A 1 256 ? 13.759 16.457 -10.641 1.00 10.12 256 THR A CA 1
ATOM 2118 C C . THR A 1 256 ? 13.386 17.582 -11.592 1.00 15.23 256 THR A C 1
ATOM 2119 O O . THR A 1 256 ? 12.228 17.678 -12.021 1.00 13.68 256 THR A O 1
ATOM 2123 N N . PHE A 1 257 ? 14.351 18.442 -11.900 1.00 12.81 257 PHE A N 1
ATOM 2124 C CA . PHE A 1 257 ? 14.043 19.670 -12.631 1.00 10.60 257 PHE A CA 1
ATOM 2125 C C . PHE A 1 257 ? 15.051 19.916 -13.746 1.00 12.77 257 PHE A C 1
ATOM 2126 O O . PHE A 1 257 ? 16.228 19.563 -13.624 1.00 14.26 257 PHE A O 1
ATOM 2134 N N . SER A 1 258 ? 14.583 20.531 -14.829 1.00 10.82 258 SER A N 1
ATOM 2135 C CA . SER A 1 258 ? 15.442 20.931 -15.931 1.00 13.30 258 SER A CA 1
ATOM 2136 C C . SER A 1 258 ? 15.005 22.323 -16.322 1.00 12.10 258 SER A C 1
ATOM 2137 O O . SER A 1 258 ? 13.828 22.524 -16.622 1.00 14.35 258 SER A O 1
ATOM 2140 N N . GLY A 1 259 ? 15.934 23.280 -16.314 1.00 13.05 259 GLY A N 1
ATOM 2141 C CA . GLY A 1 259 ? 15.589 24.663 -16.596 1.00 14.38 259 GLY A CA 1
ATOM 2142 C C . GLY A 1 259 ? 14.465 25.175 -15.713 1.00 14.10 259 GLY A C 1
ATOM 2143 O O . GLY A 1 259 ? 13.613 25.945 -16.170 1.00 12.89 259 GLY A O 1
ATOM 2144 N N . MET A 1 260 ? 14.468 24.726 -14.456 1.00 13.38 260 MET A N 1
ATOM 2145 C CA . MET A 1 260 ? 13.480 25.108 -13.428 1.00 11.13 260 MET A CA 1
ATOM 2146 C C . MET A 1 260 ? 12.069 24.562 -13.672 1.00 12.87 260 MET A C 1
ATOM 2147 O O . MET A 1 260 ? 11.109 24.937 -12.983 1.00 14.28 260 MET A O 1
ATOM 2152 N N . LYS A 1 261 ? 11.944 23.658 -14.634 1.00 11.47 261 LYS A N 1
ATOM 2153 C CA . LYS A 1 261 ? 10.662 23.002 -14.866 1.00 13.73 261 LYS A CA 1
ATOM 2154 C C . LYS A 1 261 ? 10.730 21.564 -14.377 1.00 16.07 261 LYS A C 1
ATOM 2155 O O . LYS A 1 261 ? 11.765 20.911 -14.497 1.00 17.55 261 LYS A O 1
ATOM 2161 N N . ILE A 1 262 ? 9.627 21.071 -13.825 1.00 16.38 262 ILE A N 1
ATOM 2162 C CA . ILE A 1 262 ? 9.585 19.704 -13.325 1.00 15.10 262 ILE A CA 1
ATOM 2163 C C . ILE A 1 262 ? 9.719 18.709 -14.480 1.00 25.28 262 ILE A C 1
ATOM 2164 O O . ILE A 1 262 ? 9.102 18.880 -15.531 1.00 27.11 262 ILE A O 1
ATOM 2169 N N . ASP A 1 263 ? 10.565 17.700 -14.302 1.00 19.94 263 ASP A N 1
ATOM 2170 C CA . ASP A 1 263 ? 10.694 16.644 -15.295 1.00 30.23 263 ASP A CA 1
ATOM 2171 C C . ASP A 1 263 ? 9.467 15.747 -15.210 1.00 33.75 263 ASP A C 1
ATOM 2172 O O . ASP A 1 263 ? 9.160 15.203 -14.147 1.00 28.86 263 ASP A O 1
ATOM 2177 N N . LYS A 1 264 ? 8.749 15.622 -16.322 1.00 43.10 264 LYS A N 1
ATOM 2178 C CA . LYS A 1 264 ? 7.568 14.768 -16.377 1.00 41.89 264 LYS A CA 1
ATOM 2179 C C . LYS A 1 264 ? 7.760 13.687 -17.430 1.00 52.46 264 LYS A C 1
ATOM 2180 O O . LYS A 1 264 ? 8.853 13.534 -17.976 1.00 58.58 264 LYS A O 1
#

Nearest PDB structures (foldseek):
  4gyf-assembly1_A  TM=1.004E+00  e=5.975E-60  Lactococcus lactis subsp. lactis Il1403
  2yxo-assembly1_B  TM=8.818E-01  e=2.201E-17  Thermus thermophilus
  6haa-assembly2_B  TM=3.356E-01  e=2.472E-03  Cellvibrio japonicus Ueda107
  5f2h-assembly1_A  TM=3.804E-01  e=7.627E-01  Bacillus cereus ATCC 10987
  5f2h-assembly1_B  TM=3.820E-01  e=1.537E+00  Bacillus cereus ATCC 10987

Organism: Lactococcus lactis subsp. lactis (strain IL1403) (NCBI:txid272623)

B-factor: mean 16.44, std 9.26, range [5.42, 71.97]

CATH classification: 3.20.20.140

Radius of gyration: 17.3 Å; Cα contacts (8 Å, |Δi|>4): 495; chains: 1; bounding box: 39×40×47 Å

Sequence (263 aa):
SLKKLDYHFHSHFSADSEELPRKHVTEAIAHGLEEICFTEHRDFYFPGMDFSLNLPEYFQEINQLQAEFKDKIKIKIGLEMGIDLRFKSEINQFIDSAPFDFVIASVHEIGDIEVYDGTEFYLQKTKEEAQREYLLACLDVVQNFENYNSFGHLDYVARYGPYTDKSIKFAENREILFEILRALASSKEKALEINTRLFDDPKTEQFYSDLLINFKRLGGKFITLGTDSSHIAKRDWLSIHKARTLIKKAGFHELATFSGMKIDK